Protein AF-A0A8K0VTC0-F1 (afdb_monomer_lite)

Structure (mmCIF, N/CA/C/O backbone):
data_AF-A0A8K0VTC0-F1
#
_entry.id   AF-A0A8K0VTC0-F1
#
loop_
_atom_site.group_PDB
_atom_site.id
_atom_site.type_symbol
_atom_site.label_atom_id
_atom_site.label_alt_id
_atom_site.label_comp_id
_atom_site.label_asym_id
_atom_site.label_entity_id
_atom_site.label_seq_id
_atom_site.pdbx_PDB_ins_code
_atom_site.Cartn_x
_atom_site.Cartn_y
_atom_site.Cartn_z
_atom_site.occupancy
_atom_site.B_iso_or_equiv
_atom_site.auth_seq_id
_atom_site.auth_comp_id
_atom_site.auth_asym_id
_atom_site.auth_atom_id
_atom_site.pdbx_PDB_model_num
ATOM 1 N N . MET A 1 1 ? 35.811 27.778 62.498 1.00 41.62 1 MET A N 1
ATOM 2 C CA . MET A 1 1 ? 34.784 26.744 62.251 1.00 41.62 1 MET A CA 1
ATOM 3 C C . MET A 1 1 ? 33.863 27.273 61.164 1.00 41.62 1 MET A C 1
ATOM 5 O O . MET A 1 1 ? 33.142 28.226 61.417 1.00 41.62 1 MET A O 1
ATOM 9 N N . ARG A 1 2 ? 33.998 26.781 59.927 1.00 39.09 2 ARG A N 1
ATOM 10 C CA . ARG A 1 2 ? 33.153 27.179 58.790 1.00 39.09 2 ARG A CA 1
ATOM 11 C C . ARG A 1 2 ? 32.152 26.057 58.549 1.00 39.09 2 ARG A C 1
ATOM 13 O O . ARG A 1 2 ? 32.550 24.947 58.216 1.00 39.09 2 ARG A O 1
ATOM 20 N N . THR A 1 3 ? 30.886 26.344 58.799 1.00 37.28 3 THR A N 1
ATOM 21 C CA . THR A 1 3 ? 29.763 25.418 58.663 1.00 37.28 3 THR A CA 1
ATOM 22 C C . THR A 1 3 ? 29.472 25.208 57.176 1.00 37.28 3 THR A C 1
ATOM 24 O O . THR A 1 3 ? 29.136 26.154 56.468 1.00 37.28 3 THR A O 1
ATOM 27 N N . LEU A 1 4 ? 29.652 23.979 56.692 1.00 38.34 4 LEU A N 1
ATOM 28 C CA . LEU A 1 4 ? 29.259 23.551 55.349 1.00 38.34 4 LEU A CA 1
ATOM 29 C C . LEU A 1 4 ? 27.749 23.281 55.339 1.00 38.34 4 LEU A C 1
ATOM 31 O O . LEU A 1 4 ? 27.264 22.452 56.105 1.00 38.34 4 LEU A O 1
ATOM 35 N N . VAL A 1 5 ? 27.018 23.982 54.473 1.00 38.69 5 VAL A N 1
ATOM 36 C CA . VAL A 1 5 ? 25.604 23.719 54.172 1.00 38.69 5 VAL A CA 1
ATOM 37 C C . VAL A 1 5 ? 25.551 22.774 52.964 1.00 38.69 5 VAL A C 1
ATOM 39 O O . VAL A 1 5 ? 26.123 23.120 51.928 1.00 38.69 5 VAL A O 1
ATOM 42 N N . PRO A 1 6 ? 24.906 21.597 53.041 1.00 41.19 6 PRO A N 1
ATOM 43 C CA . PRO A 1 6 ? 24.758 20.728 51.882 1.00 41.19 6 PRO A CA 1
ATOM 44 C C . PRO A 1 6 ? 23.628 21.245 50.981 1.00 41.19 6 PRO A C 1
ATOM 46 O O . PRO A 1 6 ? 22.485 21.402 51.408 1.00 41.19 6 PRO A O 1
ATOM 49 N N . ILE A 1 7 ? 23.961 21.515 49.718 1.00 41.28 7 ILE A N 1
ATOM 50 C CA . ILE A 1 7 ? 23.005 21.847 48.658 1.00 41.28 7 ILE A CA 1
ATOM 51 C C . ILE A 1 7 ? 22.289 20.553 48.253 1.00 41.28 7 ILE A C 1
ATOM 53 O O . ILE A 1 7 ? 22.897 19.640 47.696 1.00 41.28 7 ILE A O 1
ATOM 57 N N . LEU A 1 8 ? 20.995 20.474 48.559 1.00 38.16 8 LEU A N 1
ATOM 58 C CA . LEU A 1 8 ? 20.116 19.372 48.180 1.00 38.16 8 LEU A CA 1
ATOM 59 C C . LEU A 1 8 ? 19.734 19.523 46.693 1.00 38.16 8 LEU A C 1
ATOM 61 O O . LEU A 1 8 ? 18.949 20.396 46.327 1.00 38.16 8 LEU A O 1
ATOM 65 N N . LEU A 1 9 ? 20.311 18.690 45.826 1.00 39.78 9 LEU A N 1
ATOM 66 C CA . LEU A 1 9 ? 19.946 18.580 44.409 1.00 39.78 9 LEU A CA 1
ATOM 67 C C . LEU A 1 9 ? 18.587 17.869 44.283 1.00 39.78 9 LEU A C 1
ATOM 69 O O . LEU A 1 9 ? 18.501 16.648 44.395 1.00 39.78 9 LEU A O 1
ATOM 73 N N . ILE A 1 10 ? 17.520 18.634 44.047 1.00 40.69 10 ILE A N 1
ATOM 74 C CA . ILE A 1 10 ? 16.195 18.101 43.707 1.00 40.69 10 ILE A CA 1
ATOM 75 C C . ILE A 1 10 ? 16.214 17.690 42.230 1.00 40.69 10 ILE A C 1
ATOM 77 O O . ILE A 1 10 ? 16.114 18.522 41.328 1.00 40.69 10 ILE A O 1
ATOM 81 N N . ILE A 1 11 ? 16.363 16.390 41.976 1.00 41.88 11 ILE A N 1
ATOM 82 C CA . ILE A 1 11 ? 16.183 15.795 40.649 1.00 41.88 11 ILE A CA 1
ATOM 83 C C . ILE A 1 11 ? 14.677 15.749 40.367 1.00 41.88 11 ILE A C 1
ATOM 85 O O . ILE A 1 11 ? 13.958 14.909 40.907 1.00 41.88 11 ILE A O 1
ATOM 89 N N . HIS A 1 12 ? 14.192 16.650 39.513 1.00 33.44 12 HIS A N 1
ATOM 90 C CA . HIS A 1 12 ? 12.855 16.550 38.931 1.00 33.44 12 HIS A CA 1
ATOM 91 C C . HIS A 1 12 ? 12.806 15.335 37.994 1.00 33.44 12 HIS A C 1
ATOM 93 O O . HIS A 1 12 ? 13.193 15.408 36.829 1.00 33.44 12 HIS A O 1
ATOM 99 N N . TYR A 1 13 ? 12.322 14.205 38.506 1.00 35.00 13 TYR A N 1
ATOM 100 C CA . TYR A 1 13 ? 11.875 13.091 37.677 1.00 35.00 13 TYR A CA 1
ATOM 101 C C . TYR A 1 13 ? 10.638 13.544 36.893 1.00 35.00 13 TYR A C 1
ATOM 103 O O . TYR A 1 13 ? 9.530 13.612 37.425 1.00 35.00 13 TYR A O 1
ATOM 111 N N . VAL A 1 14 ? 10.823 13.873 35.615 1.00 40.16 14 VAL A N 1
ATOM 112 C CA . VAL A 1 14 ? 9.708 13.998 34.674 1.00 40.16 14 VAL A CA 1
ATOM 113 C C . VAL A 1 14 ? 9.207 12.582 34.404 1.00 40.16 14 VAL A C 1
ATOM 115 O O . VAL A 1 14 ? 9.784 11.844 33.606 1.00 40.16 14 VAL A O 1
ATOM 118 N N . LEU A 1 15 ? 8.140 12.188 35.101 1.00 35.78 15 LEU A N 1
ATOM 119 C CA . LEU A 1 15 ? 7.302 11.051 34.731 1.00 35.78 15 LEU A CA 1
ATOM 120 C C . LEU A 1 15 ? 6.766 11.307 33.316 1.00 35.78 15 LEU A C 1
ATOM 122 O O . LEU A 1 15 ? 5.769 12.000 33.126 1.00 35.78 15 LEU A O 1
ATOM 126 N N . SER A 1 16 ? 7.461 10.778 32.306 1.00 39.69 16 SER A N 1
ATOM 127 C CA . SER A 1 16 ? 6.903 10.646 30.963 1.00 39.69 16 SER A CA 1
ATOM 128 C C . SER A 1 16 ? 5.718 9.697 31.058 1.00 39.69 16 SER A C 1
ATOM 130 O O . SER A 1 16 ? 5.895 8.494 31.238 1.00 39.69 16 SER A O 1
ATOM 132 N N . ALA A 1 17 ? 4.515 10.261 30.972 1.00 36.16 17 ALA A N 1
ATOM 133 C CA . ALA A 1 17 ? 3.285 9.510 30.827 1.00 36.16 17 ALA A CA 1
ATOM 134 C C . ALA A 1 17 ? 3.420 8.579 29.615 1.00 36.16 17 ALA A C 1
ATOM 136 O O . ALA A 1 17 ? 3.496 9.021 28.467 1.00 36.16 17 ALA A O 1
ATOM 137 N N . THR A 1 18 ? 3.485 7.280 29.882 1.00 41.81 18 THR A N 1
ATOM 138 C CA . THR A 1 18 ? 3.303 6.235 28.885 1.00 41.81 18 THR A CA 1
ATOM 139 C C . THR A 1 18 ? 1.908 6.404 28.301 1.00 41.81 18 THR A C 1
ATOM 141 O O . THR A 1 18 ? 0.903 6.234 28.986 1.00 41.81 18 THR A O 1
ATOM 144 N N . VAL A 1 19 ? 1.841 6.816 27.037 1.00 41.47 19 VAL A N 1
ATOM 145 C CA . VAL A 1 19 ? 0.579 6.958 26.311 1.00 41.47 19 VAL A CA 1
ATOM 146 C C . VAL A 1 19 ? 0.093 5.548 25.961 1.00 41.47 19 VAL A C 1
ATOM 148 O O . VAL A 1 19 ? 0.778 4.862 25.199 1.00 41.47 19 VAL A O 1
ATOM 151 N N . PRO A 1 20 ? -1.051 5.079 26.488 1.00 35.44 20 PRO A N 1
ATOM 152 C CA . PRO A 1 20 ? -1.589 3.786 26.099 1.00 35.44 20 PRO A CA 1
ATOM 153 C C . PRO A 1 20 ? -2.121 3.871 24.661 1.00 35.44 20 PRO A C 1
ATOM 155 O O . PRO A 1 20 ? -2.973 4.707 24.333 1.00 35.44 20 PRO A O 1
ATOM 158 N N . PHE A 1 21 ? -1.577 3.008 23.801 1.00 43.19 21 PHE A N 1
ATOM 159 C CA . PHE A 1 21 ? -2.091 2.708 22.465 1.00 43.19 21 PHE A CA 1
ATOM 160 C C . PHE A 1 21 ? -3.565 2.241 22.540 1.00 43.19 21 PHE A C 1
ATOM 162 O O . PHE A 1 21 ? -4.003 1.751 23.584 1.00 43.19 21 PHE A O 1
ATOM 169 N N . PRO A 1 22 ? -4.375 2.466 21.487 1.00 51.78 22 PRO A N 1
ATOM 170 C CA . PRO A 1 22 ? -5.815 2.222 21.524 1.00 51.78 22 PRO A CA 1
ATOM 171 C C . PRO A 1 22 ? -6.120 0.715 21.512 1.00 51.78 22 PRO A C 1
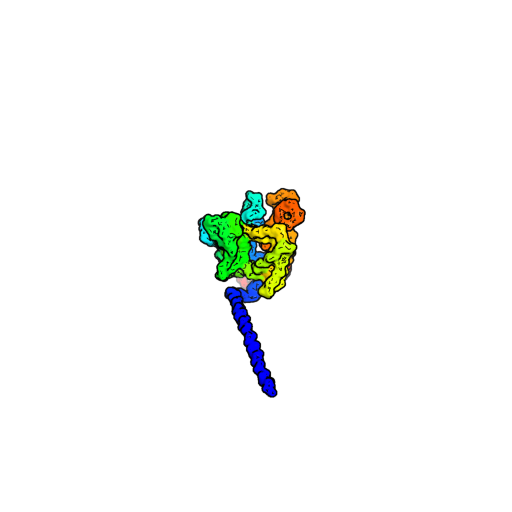ATOM 173 O O . PRO A 1 22 ? -5.374 -0.035 20.899 1.00 51.78 22 PRO A O 1
ATOM 176 N N . ALA A 1 23 ? -7.205 0.324 22.199 1.00 44.06 23 ALA A N 1
ATOM 177 C CA . ALA A 1 23 ? -7.813 -1.014 22.282 1.00 44.06 23 ALA A CA 1
ATOM 178 C C . ALA A 1 23 ? -7.104 -2.108 21.461 1.00 44.06 23 ALA A C 1
ATOM 180 O O . ALA A 1 23 ? -7.396 -2.312 20.286 1.00 44.06 23 ALA A O 1
ATOM 181 N N . THR A 1 24 ? -6.162 -2.794 22.102 1.00 51.25 24 THR A N 1
ATOM 182 C CA . THR A 1 24 ? -5.418 -3.909 21.527 1.00 51.25 24 THR A CA 1
ATOM 183 C C . THR A 1 24 ? -6.369 -5.069 21.239 1.00 51.25 24 THR A C 1
ATOM 185 O O . THR A 1 24 ? -6.947 -5.654 22.158 1.00 51.25 24 THR A O 1
ATOM 188 N N . LEU A 1 25 ? -6.501 -5.437 19.964 1.00 55.59 25 LEU A N 1
ATOM 189 C CA . LEU A 1 25 ? -6.784 -6.826 19.611 1.00 55.59 25 LEU A CA 1
ATOM 190 C C . LEU A 1 25 ? -5.669 -7.687 20.237 1.00 55.59 25 LEU A C 1
ATOM 192 O O . LEU A 1 25 ? -4.534 -7.241 20.416 1.00 55.59 25 LEU A O 1
ATOM 196 N N . ASN A 1 26 ? -6.010 -8.881 20.722 1.00 58.38 26 ASN A N 1
ATOM 197 C CA . ASN A 1 26 ? -5.040 -9.683 21.466 1.00 58.38 26 ASN A CA 1
ATOM 198 C C . ASN A 1 26 ? -3.926 -10.196 20.529 1.00 58.38 26 ASN A C 1
ATOM 200 O O . ASN A 1 26 ? -4.171 -10.455 19.356 1.00 58.38 26 ASN A O 1
ATOM 204 N N . GLN A 1 27 ? -2.713 -10.414 21.052 1.00 58.03 27 GLN A N 1
ATOM 205 C CA . GLN A 1 27 ? -1.570 -10.970 20.297 1.00 58.03 27 GLN A CA 1
ATOM 206 C C . GLN A 1 27 ? -1.931 -12.256 19.522 1.00 58.03 27 GLN A C 1
ATOM 208 O O . GLN A 1 27 ? -1.392 -12.537 18.456 1.00 58.03 27 GLN A O 1
ATOM 213 N N . ARG A 1 28 ? -2.902 -13.015 20.044 1.00 58.31 28 ARG A N 1
ATOM 214 C CA . ARG A 1 28 ? -3.437 -14.238 19.439 1.00 58.31 28 ARG A CA 1
ATOM 215 C C . ARG A 1 28 ? -4.157 -13.977 18.104 1.00 58.31 28 ARG A C 1
ATOM 217 O O . ARG A 1 28 ? -4.138 -14.851 17.251 1.00 58.31 28 ARG A O 1
ATOM 224 N N . SER A 1 29 ? -4.765 -12.803 17.912 1.00 64.50 29 SER A N 1
ATOM 225 C CA . SER A 1 29 ? -5.371 -12.352 16.647 1.00 64.50 29 SER A CA 1
ATOM 226 C C . SER A 1 29 ? -4.302 -12.144 15.572 1.00 64.50 29 SER A C 1
ATOM 228 O O . SER A 1 29 ? -4.409 -12.701 14.480 1.00 64.50 29 SER A O 1
AT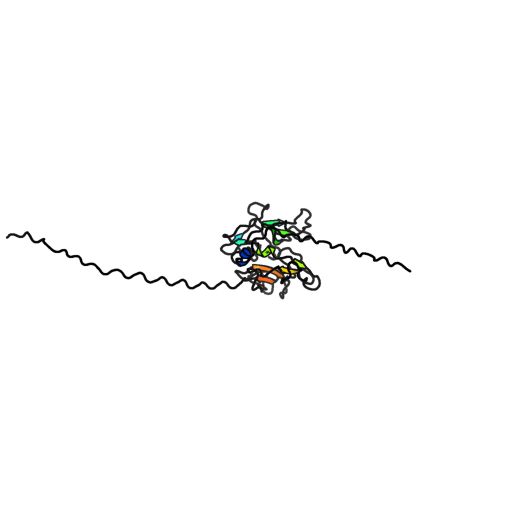OM 230 N N . LEU A 1 30 ? -3.217 -11.442 15.919 1.00 65.12 30 LEU A N 1
ATOM 231 C CA . LEU A 1 30 ? -2.072 -11.196 15.033 1.00 65.12 30 LEU A CA 1
ATOM 232 C C . LEU A 1 30 ? -1.384 -12.494 14.589 1.00 65.12 30 LEU A C 1
ATOM 234 O O . LEU A 1 30 ? -0.948 -12.616 13.445 1.00 65.12 30 LEU A O 1
ATOM 238 N N . ASP A 1 31 ? -1.341 -13.493 15.471 1.00 66.75 31 ASP A N 1
ATOM 239 C CA . ASP A 1 31 ? -0.819 -14.825 15.169 1.00 66.75 31 ASP A CA 1
ATOM 240 C C . ASP A 1 31 ? -1.646 -15.595 14.128 1.00 66.75 31 ASP A C 1
ATOM 242 O O . ASP A 1 31 ? -1.141 -16.512 13.486 1.00 66.75 31 ASP A O 1
ATOM 246 N N . HIS A 1 32 ? -2.908 -15.242 13.910 1.00 77.81 32 HIS A N 1
ATOM 247 C CA . HIS A 1 32 ? -3.728 -15.867 12.872 1.00 77.81 32 HIS A CA 1
ATOM 248 C C . HIS A 1 32 ? -3.750 -15.077 11.560 1.00 77.81 32 HIS A C 1
ATOM 250 O O . HIS A 1 32 ? -4.375 -15.521 10.592 1.00 77.81 32 HIS A O 1
ATOM 256 N N . LEU A 1 33 ? -3.048 -13.942 11.484 1.00 85.81 33 LEU A N 1
ATOM 257 C CA . LEU A 1 33 ? -2.937 -13.191 10.243 1.00 85.81 33 LEU A CA 1
ATOM 258 C C . LEU A 1 33 ? -2.079 -13.936 9.221 1.00 85.81 33 LEU A C 1
ATOM 260 O O . LEU A 1 33 ? -0.984 -14.429 9.488 1.00 85.81 33 LEU A O 1
ATOM 264 N N . THR A 1 34 ? -2.611 -13.982 8.014 1.00 90.31 34 THR A N 1
ATOM 265 C CA . THR A 1 34 ? -2.044 -14.583 6.816 1.00 90.31 34 THR A CA 1
ATOM 266 C C . THR A 1 34 ? -2.250 -13.611 5.671 1.00 90.31 34 THR A C 1
ATOM 268 O O . THR A 1 34 ? -2.984 -12.625 5.779 1.00 90.31 34 THR A O 1
ATOM 271 N N . VAL A 1 35 ? -1.607 -13.870 4.543 1.00 91.31 35 VAL A N 1
ATOM 272 C CA . VAL A 1 35 ? -1.810 -13.021 3.377 1.00 91.31 35 VAL A CA 1
ATOM 273 C C . VAL A 1 35 ? -3.264 -13.127 2.893 1.00 91.31 35 VAL A C 1
ATOM 275 O O . VAL A 1 35 ? -3.876 -12.120 2.544 1.00 91.31 35 VAL A O 1
ATOM 278 N N . GLU A 1 36 ? -3.873 -14.308 2.965 1.00 91.19 36 GLU A N 1
ATOM 279 C CA . GLU A 1 36 ? -5.251 -14.596 2.557 1.00 91.19 36 GLU A CA 1
ATOM 280 C C . GLU A 1 36 ? -6.327 -13.867 3.371 1.00 91.19 36 GLU A C 1
ATOM 282 O O . GLU A 1 36 ? -7.410 -13.631 2.845 1.00 91.19 36 GLU A O 1
ATOM 287 N N . ASN A 1 37 ? -6.049 -13.487 4.621 1.00 92.38 37 ASN A N 1
ATOM 288 C CA . ASN A 1 37 ? -7.001 -12.760 5.469 1.00 92.38 37 ASN A CA 1
ATOM 289 C C . ASN A 1 37 ? -6.592 -11.301 5.752 1.00 92.38 37 ASN A C 1
ATOM 291 O O . ASN A 1 37 ? -7.238 -10.630 6.556 1.00 92.38 37 ASN A O 1
ATOM 295 N N . THR A 1 38 ? -5.566 -10.793 5.062 1.00 94.00 38 THR A N 1
ATOM 296 C CA . THR A 1 38 ? -5.108 -9.401 5.171 1.00 94.00 38 THR A CA 1
ATOM 297 C C . THR A 1 38 ? -5.529 -8.608 3.933 1.00 94.00 38 THR A C 1
ATOM 299 O O . THR A 1 38 ? -5.298 -9.036 2.799 1.00 94.00 38 THR A O 1
ATOM 302 N N . CYS A 1 39 ? -6.151 -7.444 4.136 1.00 96.12 39 CYS A N 1
ATOM 303 C CA . CYS A 1 39 ? -6.488 -6.517 3.056 1.00 96.12 39 CYS A CA 1
ATOM 304 C C . CYS A 1 39 ? -5.231 -6.081 2.298 1.00 96.12 39 CYS A C 1
ATOM 306 O O . CYS A 1 39 ? -4.140 -6.050 2.857 1.00 96.12 39 CYS A O 1
ATOM 308 N N . ARG A 1 40 ? -5.372 -5.719 1.023 1.00 95.88 40 ARG A N 1
ATOM 309 C CA . ARG A 1 40 ? -4.238 -5.347 0.174 1.00 95.88 40 ARG A CA 1
ATOM 310 C C . ARG A 1 40 ? -4.649 -4.434 -0.969 1.00 95.88 40 ARG A C 1
ATOM 312 O O . ARG A 1 40 ? -5.795 -4.449 -1.408 1.00 95.88 40 ARG A O 1
ATOM 319 N N . TRP A 1 41 ? -3.684 -3.692 -1.493 1.00 96.50 41 TRP A N 1
ATOM 320 C CA . TRP A 1 41 ? -3.835 -2.984 -2.761 1.00 96.50 41 TRP A CA 1
ATOM 321 C C . TRP A 1 41 ? -3.586 -3.924 -3.940 1.00 96.50 41 TRP A C 1
ATOM 323 O O . TRP A 1 41 ? -2.669 -4.745 -3.886 1.00 96.50 41 TRP A O 1
ATOM 333 N N . THR A 1 42 ? -4.373 -3.788 -5.005 1.00 96.31 42 THR A N 1
ATOM 334 C CA . THR A 1 42 ? -4.137 -4.487 -6.279 1.00 96.31 42 THR A CA 1
ATOM 335 C C . THR A 1 42 ? -2.915 -3.929 -7.007 1.00 96.31 42 THR A C 1
ATOM 337 O O . THR A 1 42 ? -2.410 -2.846 -6.679 1.00 96.31 42 THR A O 1
ATOM 340 N N . ASN A 1 43 ? -2.444 -4.641 -8.034 1.00 95.31 43 ASN A N 1
ATOM 341 C CA . ASN A 1 43 ? -1.622 -4.010 -9.064 1.00 95.31 43 ASN A CA 1
ATOM 342 C C . ASN A 1 43 ? -2.482 -3.040 -9.894 1.00 95.31 43 ASN A C 1
ATOM 344 O O . ASN A 1 43 ? -3.702 -2.960 -9.745 1.00 95.31 43 ASN A O 1
ATOM 348 N N . CYS A 1 44 ? -1.827 -2.237 -10.727 1.00 93.69 44 CYS A N 1
ATOM 349 C CA . CYS A 1 44 ? -2.528 -1.287 -11.583 1.00 93.69 44 CYS A CA 1
ATOM 350 C C . CYS A 1 44 ? -3.387 -2.011 -12.624 1.00 93.69 44 CYS A C 1
ATOM 352 O O . CYS A 1 44 ? -2.894 -2.904 -13.301 1.00 93.69 44 CYS A O 1
ATOM 354 N N . ASP A 1 45 ? -4.646 -1.587 -12.742 1.00 92.19 45 ASP A N 1
ATOM 355 C CA . ASP A 1 45 ? -5.641 -2.114 -13.687 1.00 92.19 45 ASP A CA 1
ATOM 356 C C . ASP A 1 45 ? -5.993 -3.602 -13.493 1.00 92.19 45 ASP A C 1
ATOM 358 O O . ASP A 1 45 ? -6.576 -4.242 -14.364 1.00 92.19 45 ASP A O 1
ATOM 362 N N . GLU A 1 46 ? -5.679 -4.156 -12.319 1.00 93.56 46 GLU A N 1
ATOM 363 C CA . GLU A 1 46 ? -6.095 -5.502 -11.928 1.00 93.56 46 GLU A CA 1
ATOM 364 C C . GLU A 1 46 ? -7.321 -5.460 -11.001 1.00 93.56 46 GLU A C 1
ATOM 366 O O . GLU A 1 46 ? -7.416 -4.584 -10.128 1.00 93.56 46 GLU A O 1
ATOM 371 N N . PRO A 1 47 ? -8.258 -6.419 -11.140 1.00 94.75 47 PRO A N 1
ATOM 372 C CA . PRO A 1 47 ? -9.359 -6.572 -10.199 1.00 94.75 47 PRO A CA 1
ATOM 373 C C . PRO A 1 47 ? -8.855 -7.070 -8.838 1.00 94.75 47 PRO A C 1
ATOM 375 O O . PRO A 1 47 ? -7.715 -7.514 -8.686 1.00 94.75 47 PRO A O 1
ATOM 378 N N . CYS A 1 48 ? -9.732 -7.049 -7.831 1.00 96.62 48 CYS A N 1
ATOM 379 C CA . CYS A 1 48 ? -9.429 -7.736 -6.579 1.00 96.62 48 CYS A CA 1
ATOM 380 C C . CYS A 1 48 ? -9.198 -9.240 -6.825 1.00 96.62 48 CYS A C 1
ATOM 382 O O . 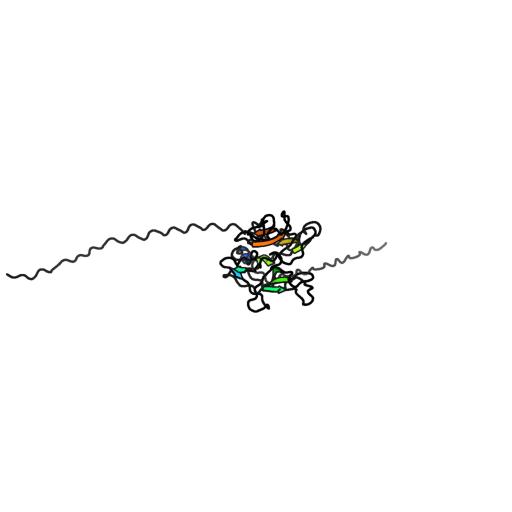CYS A 1 48 ? -9.889 -9.832 -7.660 1.00 96.62 48 CYS A O 1
ATOM 384 N N . PRO A 1 49 ? -8.271 -9.875 -6.085 1.00 95.31 49 PRO A N 1
ATOM 385 C CA . PRO A 1 49 ? -8.101 -11.322 -6.125 1.00 95.31 49 PRO A CA 1
ATOM 386 C C . PRO A 1 49 ? -9.398 -12.065 -5.784 1.00 95.31 49 PRO A C 1
ATOM 388 O O . PRO A 1 49 ? -10.259 -11.545 -5.077 1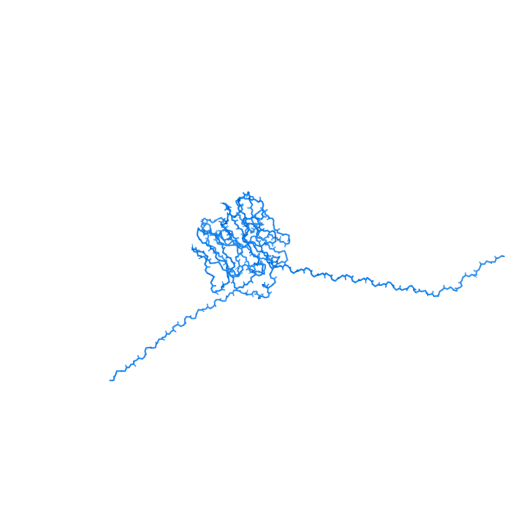.00 95.31 49 PRO A O 1
ATOM 391 N N . THR A 1 50 ? -9.523 -13.314 -6.229 1.00 95.00 50 THR A N 1
ATOM 392 C CA . THR A 1 50 ? -10.660 -14.169 -5.860 1.00 95.00 50 THR A CA 1
ATOM 393 C C . THR A 1 50 ? -10.818 -14.259 -4.339 1.00 95.00 50 THR A C 1
ATOM 395 O O . THR A 1 50 ? -9.847 -14.510 -3.627 1.00 95.00 50 THR A O 1
ATOM 398 N N . GLY A 1 51 ? -12.048 -14.070 -3.848 1.00 95.25 51 GLY A N 1
ATOM 399 C CA . GLY A 1 51 ? -12.360 -14.033 -2.414 1.00 95.25 51 GLY A CA 1
ATOM 400 C C . GLY A 1 51 ? -12.073 -12.688 -1.742 1.00 95.25 51 GLY A C 1
ATOM 401 O O . GLY A 1 51 ? -12.135 -12.597 -0.516 1.00 95.25 51 GLY A O 1
ATOM 402 N N . PHE A 1 52 ? -11.738 -11.658 -2.523 1.00 97.62 52 PHE A N 1
ATOM 403 C CA . PHE A 1 52 ? -11.594 -10.284 -2.071 1.00 97.62 52 PHE A CA 1
ATOM 404 C C . PHE A 1 52 ? -12.528 -9.372 -2.864 1.00 97.62 52 PHE A C 1
ATOM 406 O O . PHE A 1 52 ? -12.680 -9.514 -4.076 1.00 97.62 52 PHE A O 1
ATOM 413 N N . SER A 1 53 ? -13.042 -8.341 -2.200 1.00 96.75 53 SER A N 1
ATOM 414 C CA . SER A 1 53 ? -13.797 -7.267 -2.854 1.00 96.75 53 SER A CA 1
ATOM 415 C C . SER A 1 53 ? -13.230 -5.893 -2.532 1.00 96.75 53 SER A C 1
ATOM 417 O O . SER A 1 53 ? -12.608 -5.686 -1.482 1.00 96.75 53 SER A O 1
ATOM 419 N N . MET A 1 54 ? -13.479 -4.950 -3.443 1.00 96.94 54 MET A N 1
ATOM 420 C CA . MET A 1 54 ? -13.066 -3.556 -3.311 1.00 96.94 54 MET A CA 1
ATOM 421 C C . MET A 1 54 ? -13.741 -2.920 -2.099 1.00 96.94 54 MET A C 1
ATOM 423 O O . MET A 1 54 ? -14.933 -3.110 -1.852 1.00 96.94 54 MET A O 1
ATOM 427 N N . VAL A 1 55 ? -12.979 -2.131 -1.353 1.00 96.62 55 VAL A N 1
ATOM 428 C CA . VAL A 1 55 ? -13.499 -1.355 -0.233 1.00 96.62 55 VAL A CA 1
ATOM 429 C C . VAL A 1 55 ? -14.083 -0.051 -0.762 1.00 96.62 55 VAL A C 1
ATOM 431 O O . VAL A 1 55 ? -13.400 0.718 -1.439 1.00 96.62 55 VAL A O 1
ATOM 434 N N . SER A 1 56 ? -15.347 0.225 -0.442 1.00 94.69 56 SER A N 1
ATOM 435 C CA . SER A 1 56 ? -15.974 1.507 -0.767 1.00 94.69 56 SER A CA 1
ATOM 436 C C . SER A 1 56 ? -15.378 2.646 0.059 1.00 94.69 56 SER A C 1
ATOM 438 O O . SER A 1 56 ? -15.102 2.499 1.251 1.00 94.69 56 SER A O 1
ATOM 440 N N . ARG A 1 57 ? -15.220 3.814 -0.563 1.00 94.81 57 ARG A N 1
ATOM 441 C CA . ARG A 1 57 ? -14.769 5.030 0.107 1.00 94.81 57 ARG A CA 1
ATOM 442 C C . ARG A 1 57 ? -15.917 5.639 0.910 1.00 94.81 57 ARG A C 1
ATOM 444 O O . ARG A 1 57 ? -16.913 6.109 0.362 1.00 94.81 57 ARG A O 1
ATOM 451 N N . GLN A 1 58 ? -15.751 5.711 2.223 1.00 93.94 58 GLN A N 1
ATOM 452 C CA . GLN A 1 58 ? -16.704 6.380 3.099 1.00 93.94 58 GLN A CA 1
ATOM 453 C C . GLN A 1 58 ? -16.709 7.896 2.847 1.00 93.94 58 GLN A C 1
ATOM 455 O O . GLN A 1 58 ? -15.661 8.535 2.830 1.00 93.94 58 GLN A O 1
ATOM 460 N N . GLY A 1 59 ? -17.895 8.491 2.697 1.00 86.88 59 GLY A N 1
ATOM 461 C CA . GLY A 1 59 ? -18.041 9.931 2.442 1.00 86.88 59 GLY A CA 1
ATOM 462 C C . GLY A 1 59 ? -17.618 10.368 1.035 1.00 86.88 59 GLY A C 1
ATOM 463 O O . GLY A 1 59 ? -17.505 11.568 0.789 1.00 86.88 59 GLY A O 1
ATOM 464 N N . GLY A 1 60 ? -17.364 9.409 0.141 1.00 87.94 60 GLY A N 1
ATOM 465 C CA . GLY A 1 60 ? -17.212 9.636 -1.290 1.00 87.94 60 GLY A CA 1
ATOM 466 C C . GLY A 1 60 ? -18.552 9.686 -2.026 1.00 87.94 60 GLY A C 1
ATOM 467 O O . GLY A 1 60 ? -19.627 9.614 -1.423 1.00 87.94 60 GLY A O 1
ATOM 468 N N . ALA A 1 61 ? -18.481 9.790 -3.351 1.00 90.38 61 ALA A N 1
ATOM 469 C CA . ALA A 1 61 ? -19.642 9.628 -4.216 1.00 90.38 61 ALA A CA 1
ATOM 470 C C . ALA A 1 61 ? -20.233 8.210 -4.096 1.00 90.38 61 ALA A C 1
ATOM 472 O O . ALA A 1 61 ? -19.586 7.264 -3.639 1.00 90.38 61 ALA A O 1
ATOM 473 N N . LYS A 1 62 ? -21.490 8.041 -4.523 1.00 91.31 62 LYS A N 1
ATOM 474 C CA . LYS A 1 62 ? -22.152 6.730 -4.511 1.00 91.31 62 LYS A CA 1
ATOM 475 C C . LYS A 1 62 ? -21.331 5.727 -5.334 1.00 91.31 62 LYS A C 1
ATOM 477 O O . LYS A 1 62 ? -21.014 6.008 -6.485 1.00 91.31 62 LYS A O 1
ATOM 482 N N . HIS A 1 63 ? -21.031 4.565 -4.751 1.00 90.19 63 HIS A N 1
ATOM 483 C CA . HIS A 1 63 ? -20.187 3.515 -5.345 1.00 90.19 63 HIS A CA 1
ATOM 484 C C . HIS A 1 63 ? -18.726 3.919 -5.610 1.00 90.19 63 HIS A C 1
ATOM 486 O O . HIS A 1 63 ? -18.014 3.201 -6.308 1.00 90.19 63 HIS A O 1
ATOM 492 N N . GLU A 1 64 ? -18.251 5.033 -5.048 1.00 94.06 64 GLU A N 1
ATOM 493 C CA . GLU A 1 64 ? -16.830 5.360 -5.101 1.00 94.06 64 GLU A CA 1
ATOM 494 C C . GLU A 1 64 ? -16.038 4.336 -4.280 1.00 94.06 64 GLU A C 1
ATOM 496 O O . GLU A 1 64 ? -16.339 4.086 -3.110 1.00 94.06 64 GLU A O 1
ATOM 501 N N . MET A 1 65 ? -15.022 3.737 -4.896 1.00 95.56 65 MET A N 1
ATOM 502 C CA . MET A 1 65 ? -14.116 2.796 -4.235 1.00 95.56 65 MET A CA 1
ATOM 503 C C . MET A 1 65 ? -12.899 3.522 -3.664 1.00 95.56 65 MET A C 1
ATOM 505 O O . MET A 1 65 ? -12.605 4.656 -4.033 1.00 95.56 65 MET A O 1
ATOM 509 N N . LEU A 1 66 ? -12.176 2.888 -2.748 1.00 96.50 66 LEU A N 1
ATOM 510 C CA . LEU A 1 66 ? -10.884 3.385 -2.297 1.00 96.50 66 LEU A CA 1
ATOM 511 C C . LEU A 1 66 ? -9.823 3.007 -3.339 1.00 96.50 66 LEU A C 1
ATOM 513 O O . LEU A 1 66 ? -9.490 1.831 -3.494 1.00 96.50 66 LEU A O 1
ATOM 517 N N . TRP A 1 67 ? -9.327 4.004 -4.071 1.00 95.19 67 TRP A N 1
ATOM 518 C CA . TRP A 1 67 ? -8.442 3.810 -5.220 1.00 95.19 67 TRP A CA 1
ATOM 519 C C . TRP A 1 67 ? -7.224 4.742 -5.189 1.00 95.19 67 TRP A C 1
ATOM 521 O O . TRP A 1 67 ? -7.288 5.833 -4.622 1.00 95.19 67 TRP A O 1
ATOM 531 N N . ASP A 1 68 ? -6.138 4.322 -5.836 1.00 93.38 68 ASP A N 1
ATOM 532 C CA . ASP A 1 68 ? -4.915 5.103 -6.055 1.00 93.38 68 ASP A CA 1
ATOM 533 C C . ASP A 1 68 ? -4.434 4.946 -7.508 1.00 93.38 68 ASP A C 1
ATOM 535 O O . ASP A 1 68 ? -4.464 3.856 -8.066 1.00 93.38 68 ASP A O 1
ATOM 539 N N . HIS A 1 69 ? -3.980 6.035 -8.127 1.00 91.19 69 HIS A N 1
ATOM 540 C CA . HIS A 1 69 ? -3.436 6.048 -9.491 1.00 91.19 69 HIS A CA 1
ATOM 541 C C . HIS A 1 69 ? -2.003 6.564 -9.582 1.00 91.19 69 HIS A C 1
ATOM 543 O O . HIS A 1 69 ? -1.430 6.594 -10.672 1.00 91.19 69 HIS A O 1
ATOM 549 N N . ASN A 1 70 ? -1.414 7.002 -8.464 1.00 88.00 70 ASN A N 1
ATOM 550 C CA . ASN A 1 70 ? -0.178 7.779 -8.454 1.00 88.00 70 ASN A CA 1
ATOM 551 C C . ASN A 1 70 ? 0.994 7.071 -9.149 1.00 88.00 70 ASN A C 1
ATOM 553 O O . ASN A 1 70 ? 1.881 7.746 -9.672 1.00 88.00 70 ASN A O 1
ATOM 557 N N . HIS A 1 71 ? 0.974 5.737 -9.194 1.00 85.38 71 HIS A N 1
ATOM 558 C CA . HIS A 1 71 ? 2.051 4.912 -9.745 1.00 85.38 71 HIS A CA 1
ATOM 559 C C . HIS A 1 71 ? 1.651 4.072 -10.965 1.00 85.38 71 HIS A C 1
ATOM 561 O O . HIS A 1 71 ? 2.476 3.340 -11.513 1.00 85.38 71 HIS A O 1
ATOM 567 N N . CYS A 1 72 ? 0.428 4.241 -11.475 1.00 87.94 72 CYS A N 1
ATOM 568 C CA . CYS A 1 72 ? -0.034 3.519 -12.662 1.00 87.94 72 CYS A CA 1
ATOM 569 C C . CYS A 1 72 ? 0.380 4.184 -13.982 1.00 87.94 72 CYS A C 1
ATOM 571 O O . CYS A 1 72 ? 0.251 3.571 -15.036 1.00 87.94 72 CYS A O 1
ATOM 573 N N . GLY A 1 73 ? 0.944 5.402 -13.934 1.00 80.00 73 GLY A N 1
ATOM 574 C CA . GLY A 1 73 ? 1.401 6.163 -15.110 1.00 80.00 73 GLY A CA 1
ATOM 575 C C . GLY A 1 73 ? 0.354 6.206 -16.204 1.00 80.00 73 GLY A C 1
ATOM 576 O O . GLY A 1 73 ? 0.607 5.757 -17.319 1.00 80.00 73 GLY A O 1
ATOM 577 N N . ASP A 1 74 ? -0.819 6.684 -15.804 1.00 79.69 74 ASP A N 1
ATOM 578 C CA . ASP A 1 74 ? -2.003 6.892 -16.633 1.00 79.69 74 ASP A CA 1
ATOM 579 C C . ASP A 1 74 ? -2.647 5.609 -17.187 1.00 79.69 74 ASP A C 1
ATOM 581 O O . ASP A 1 74 ? -3.644 5.677 -17.901 1.00 79.69 74 ASP A O 1
ATOM 585 N N . LYS A 1 75 ? -2.140 4.428 -16.812 1.00 82.38 75 LYS A N 1
ATOM 586 C CA . LYS A 1 75 ? -2.689 3.123 -17.200 1.00 82.38 75 LYS A CA 1
ATOM 587 C C . LYS A 1 75 ? -3.503 2.487 -16.069 1.00 82.38 75 LYS A C 1
ATOM 589 O O . LYS A 1 75 ? -3.095 1.493 -15.480 1.00 82.38 75 LYS A O 1
ATOM 594 N N . GLY A 1 76 ? -4.646 3.083 -15.752 1.00 88.75 76 GLY A N 1
ATOM 595 C CA . GLY A 1 76 ? -5.605 2.509 -14.803 1.00 88.75 76 GLY A CA 1
ATOM 596 C C . GLY A 1 76 ? -5.353 2.872 -13.338 1.00 88.75 76 GLY A C 1
ATOM 597 O O . GLY A 1 76 ? -4.731 3.888 -13.020 1.00 88.75 76 GLY A O 1
ATOM 598 N N . MET A 1 77 ? -5.914 2.053 -12.447 1.00 92.75 77 MET A N 1
ATOM 599 C CA . MET A 1 77 ? -6.061 2.330 -11.015 1.00 92.75 77 MET A CA 1
ATOM 600 C C . MET A 1 77 ? -5.654 1.116 -10.180 1.00 92.75 77 MET A C 1
ATOM 602 O O . MET A 1 77 ? -5.783 -0.023 -10.620 1.00 92.75 77 MET A O 1
ATOM 606 N N . GLN A 1 78 ? -5.211 1.357 -8.954 1.00 95.06 78 GLN A N 1
ATOM 607 C CA . GLN A 1 78 ? -5.115 0.352 -7.901 1.00 95.06 78 GLN A CA 1
ATOM 608 C C . GLN A 1 78 ? -6.320 0.495 -6.981 1.00 95.06 78 GLN A C 1
ATOM 610 O O . GLN A 1 78 ? -6.744 1.614 -6.690 1.00 95.06 78 GLN A O 1
ATOM 615 N N . TYR A 1 79 ? -6.829 -0.618 -6.471 1.00 96.62 79 TYR A N 1
ATOM 616 C CA . TYR A 1 79 ? -7.947 -0.637 -5.536 1.00 96.62 79 TYR A CA 1
ATOM 617 C C . TYR A 1 79 ? -7.537 -1.303 -4.235 1.00 96.62 79 TYR A C 1
ATOM 619 O O . TYR A 1 79 ? -6.763 -2.262 -4.231 1.00 96.62 79 TYR A O 1
ATOM 627 N N . PHE A 1 80 ? -8.062 -0.799 -3.122 1.00 97.44 80 PHE A N 1
ATOM 628 C CA . PHE A 1 80 ? -7.902 -1.466 -1.841 1.00 97.44 80 PHE A CA 1
ATOM 629 C C . PHE A 1 80 ? -8.962 -2.555 -1.697 1.00 97.44 80 PHE A C 1
ATOM 631 O O . PHE A 1 80 ? -10.163 -2.284 -1.765 1.00 97.44 80 PHE A O 1
ATOM 638 N N . CYS A 1 81 ? -8.512 -3.786 -1.507 1.00 97.50 81 CYS A N 1
ATOM 639 C CA . CYS A 1 81 ? -9.337 -4.980 -1.468 1.00 97.50 81 CYS A CA 1
ATOM 640 C C . CYS A 1 81 ? -9.224 -5.654 -0.106 1.00 97.50 81 CYS A C 1
ATOM 642 O O . CYS A 1 81 ? -8.130 -5.788 0.438 1.00 97.50 81 CYS A O 1
ATOM 644 N N . CYS A 1 82 ? -10.345 -6.141 0.414 1.00 97.25 82 CYS A N 1
ATOM 645 C CA . CYS A 1 82 ? -10.381 -6.919 1.649 1.00 97.25 82 CYS A CA 1
ATOM 646 C C . CYS A 1 82 ? -11.047 -8.278 1.417 1.00 97.25 82 CYS A C 1
ATOM 648 O O . CYS A 1 82 ? -11.935 -8.351 0.555 1.00 97.25 82 CYS A O 1
ATOM 650 N N . PRO A 1 83 ? -10.653 -9.316 2.179 1.00 95.88 83 PRO A N 1
ATOM 651 C CA . PRO A 1 83 ? -11.275 -10.631 2.110 1.00 95.88 83 PRO A CA 1
ATOM 652 C C . PRO A 1 83 ? -12.784 -10.545 2.346 1.00 95.88 83 PRO A C 1
ATOM 654 O O . PRO A 1 83 ? -13.249 -9.756 3.171 1.00 95.88 83 PRO A O 1
ATOM 657 N N . ASP A 1 84 ? -13.552 -11.367 1.641 1.00 94.19 84 ASP A N 1
ATOM 658 C CA . ASP A 1 84 ? -15.014 -11.382 1.752 1.00 94.19 84 ASP A CA 1
ATOM 659 C C . ASP A 1 84 ? -15.507 -12.035 3.052 1.00 94.19 84 ASP A C 1
ATOM 661 O O . ASP A 1 84 ? -16.633 -11.794 3.480 1.00 94.19 84 ASP A O 1
ATOM 665 N N . ASN A 1 85 ? -14.655 -12.837 3.693 1.00 88.00 85 ASN A N 1
ATOM 666 C CA . ASN A 1 85 ? -14.924 -13.558 4.937 1.00 88.00 85 ASN A CA 1
ATOM 667 C C . ASN A 1 85 ? -14.402 -12.845 6.199 1.00 88.00 85 ASN A C 1
ATOM 669 O O . ASN A 1 85 ? -14.383 -13.453 7.268 1.00 88.00 85 ASN A O 1
ATOM 673 N N . ALA A 1 86 ? -13.947 -11.597 6.080 1.00 85.19 86 ALA A N 1
ATOM 674 C CA . ALA A 1 86 ? -13.429 -10.808 7.191 1.00 85.19 86 ALA A CA 1
ATOM 675 C C . ALA A 1 86 ? -14.305 -9.579 7.462 1.00 85.19 86 ALA A C 1
ATOM 677 O O . ALA A 1 86 ? -15.031 -9.103 6.584 1.00 85.19 86 ALA A O 1
ATOM 678 N N . ASP A 1 87 ? -14.192 -9.030 8.672 1.00 87.81 87 ASP A N 1
ATOM 679 C CA . ASP A 1 87 ? -14.825 -7.758 9.007 1.00 87.81 87 ASP A CA 1
ATOM 680 C C . ASP A 1 87 ? -14.349 -6.660 8.050 1.00 87.81 87 ASP A C 1
ATOM 682 O O . ASP A 1 87 ? -13.150 -6.445 7.843 1.00 87.81 87 ASP A O 1
ATOM 686 N N . ARG A 1 88 ? -15.310 -5.954 7.448 1.00 89.62 88 ARG A N 1
ATOM 687 C CA . ARG A 1 88 ? -15.032 -4.894 6.477 1.00 89.62 88 ARG A CA 1
ATOM 688 C C . ARG A 1 88 ? -14.616 -3.615 7.202 1.00 89.62 88 ARG A C 1
ATOM 690 O O . ARG A 1 88 ? -15.435 -3.053 7.9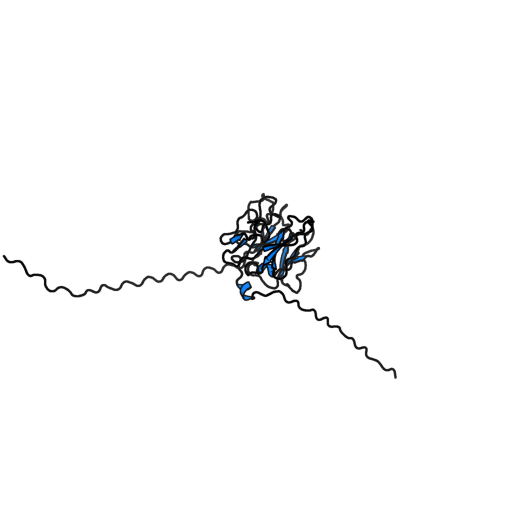35 1.00 89.62 88 ARG A O 1
ATOM 697 N N . PRO A 1 89 ? -13.404 -3.086 6.962 1.00 94.38 89 PRO A N 1
ATOM 698 C CA . PRO A 1 89 ? -13.054 -1.772 7.471 1.00 94.38 89 PRO A CA 1
ATOM 699 C C . PRO A 1 89 ? -13.858 -0.684 6.754 1.00 94.38 89 PRO A C 1
ATOM 701 O O . PRO A 1 89 ? -14.084 -0.741 5.544 1.00 94.38 89 PRO A O 1
ATOM 704 N N . LEU A 1 90 ? -14.218 0.365 7.490 1.00 94.88 90 LEU A N 1
ATOM 705 C CA . LEU A 1 90 ? -14.656 1.623 6.899 1.00 94.88 90 LEU A CA 1
ATOM 706 C C . LEU A 1 90 ? -13.418 2.460 6.600 1.00 94.88 90 LEU A C 1
ATOM 708 O O . LEU A 1 90 ? -12.680 2.810 7.521 1.00 94.88 90 LEU A O 1
ATOM 712 N N . CYS A 1 91 ? -13.199 2.784 5.327 1.00 96.69 91 CYS A N 1
ATOM 713 C CA . CYS A 1 91 ? -12.014 3.513 4.888 1.00 96.69 91 CYS A CA 1
ATOM 714 C C . CYS A 1 91 ? -12.371 4.831 4.196 1.00 96.69 91 CYS A C 1
ATOM 716 O O . CYS A 1 91 ? -13.325 4.903 3.422 1.00 96.69 91 CYS A O 1
ATOM 718 N N . ASN A 1 92 ? -11.572 5.873 4.422 1.00 96.00 92 ASN A N 1
ATOM 719 C CA . ASN A 1 92 ? -11.643 7.123 3.667 1.00 96.00 92 ASN A CA 1
ATOM 720 C C . ASN A 1 92 ? -10.259 7.762 3.532 1.00 96.00 92 ASN A C 1
ATOM 722 O O . ASN A 1 92 ? -9.369 7.562 4.360 1.00 96.00 92 ASN A O 1
ATOM 726 N N . TRP A 1 93 ? -10.114 8.610 2.521 1.00 95.50 93 TRP A N 1
ATOM 727 C CA . TRP A 1 93 ? -8.993 9.523 2.402 1.00 95.50 93 TRP A CA 1
ATOM 728 C C . TRP A 1 93 ? -9.094 10.648 3.437 1.00 95.50 93 TRP A C 1
ATOM 730 O O . TRP A 1 93 ? -10.093 11.368 3.515 1.00 95.50 93 TRP A O 1
ATOM 740 N N . ARG A 1 94 ? -8.043 10.812 4.240 1.00 94.81 94 ARG A N 1
ATOM 741 C CA . ARG A 1 94 ? -7.898 11.891 5.223 1.00 94.81 94 ARG A CA 1
ATOM 742 C C . ARG A 1 94 ? -6.778 12.838 4.838 1.00 94.81 94 ARG A C 1
ATOM 744 O O . ARG A 1 94 ? -5.796 12.448 4.219 1.00 94.81 94 ARG A O 1
ATOM 751 N N . GLY A 1 95 ? -6.918 14.091 5.256 1.00 93.56 95 GLY A N 1
ATOM 752 C CA . GLY A 1 95 ? -5.869 15.095 5.108 1.00 93.56 95 GLY A CA 1
ATOM 753 C C . GLY A 1 95 ? -6.031 16.043 3.926 1.00 93.56 95 GLY A C 1
ATOM 754 O O . GLY A 1 95 ? -5.268 17.002 3.839 1.00 93.56 95 GLY A O 1
ATOM 755 N N . HIS A 1 96 ? -7.019 15.838 3.050 1.00 92.56 96 HIS A N 1
ATOM 756 C CA . HIS A 1 96 ? -7.350 16.815 2.012 1.00 92.56 96 HIS A CA 1
ATOM 757 C C . HIS A 1 96 ? -7.977 18.080 2.598 1.00 92.56 96 HIS A C 1
ATOM 759 O O . HIS A 1 96 ? -8.779 18.030 3.530 1.00 92.56 96 HIS A O 1
ATOM 765 N N . ASN A 1 97 ? -7.654 19.219 1.994 1.00 88.38 97 ASN A N 1
ATOM 766 C CA . ASN A 1 97 ? -8.387 20.461 2.179 1.00 88.38 97 ASN A CA 1
ATOM 767 C C . ASN A 1 97 ? -8.580 21.150 0.828 1.00 88.38 97 ASN A C 1
ATOM 769 O O . ASN A 1 97 ? -7.818 20.928 -0.111 1.00 88.38 97 ASN A O 1
ATOM 773 N N . ASN A 1 98 ? -9.565 22.040 0.743 1.00 89.56 98 ASN A N 1
ATOM 774 C CA . ASN A 1 98 ? -9.934 22.688 -0.520 1.00 89.56 98 ASN A CA 1
ATOM 775 C C . ASN A 1 98 ? -8.839 23.613 -1.087 1.00 89.56 98 ASN A C 1
ATOM 777 O O . ASN A 1 98 ? -8.911 24.019 -2.241 1.00 89.56 98 ASN A O 1
ATOM 781 N N . SER A 1 99 ? -7.803 23.935 -0.303 1.00 91.12 99 SER A N 1
ATOM 782 C CA . SER A 1 99 ? -6.647 24.701 -0.788 1.00 91.12 99 SER A CA 1
ATOM 783 C C . SER A 1 99 ? -5.629 23.847 -1.563 1.00 91.12 99 SER A C 1
ATOM 785 O O . SER A 1 99 ? -4.731 24.392 -2.209 1.00 91.12 99 SER A O 1
ATOM 787 N N . GLY A 1 100 ? -5.749 22.515 -1.495 1.00 91.38 100 GLY A N 1
ATOM 788 C CA . GLY A 1 100 ? -4.783 21.555 -2.028 1.00 91.38 100 GLY A CA 1
ATOM 789 C C . GLY A 1 100 ? -3.538 21.372 -1.148 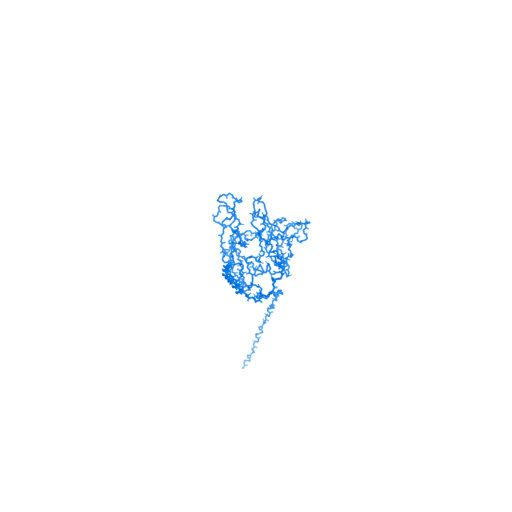1.00 91.38 100 GLY A C 1
ATOM 790 O O . GLY A 1 100 ? -2.583 20.724 -1.571 1.00 91.38 100 GLY A O 1
ATOM 791 N N . LYS A 1 101 ? -3.503 21.939 0.063 1.00 94.00 101 LYS A N 1
ATOM 792 C CA . LYS A 1 101 ? -2.401 21.771 1.024 1.00 94.00 101 LYS A CA 1
ATOM 793 C C . LYS A 1 101 ? -2.691 20.596 1.953 1.00 94.00 101 LYS A C 1
ATOM 795 O O . LYS A 1 101 ? -3.193 20.794 3.054 1.00 94.00 101 LYS A O 1
ATOM 800 N N . CYS A 1 102 ? -2.401 19.380 1.525 1.00 94.94 102 CYS A N 1
ATOM 801 C CA . CYS A 1 102 ? -2.782 18.189 2.271 1.00 94.94 102 CYS A CA 1
ATOM 802 C C . CYS A 1 102 ? -1.882 17.918 3.484 1.00 94.94 102 CYS A C 1
ATOM 804 O O . CYS A 1 102 ? -0.669 18.140 3.439 1.00 94.94 102 CYS A O 1
ATOM 806 N N . LYS A 1 103 ? -2.481 17.399 4.560 1.00 93.94 103 LYS A N 1
ATOM 807 C CA . LYS A 1 103 ? -1.786 16.961 5.777 1.00 93.94 103 LYS A CA 1
ATOM 808 C C . LYS A 1 103 ? -2.171 15.524 6.110 1.00 93.94 103 LYS A C 1
ATOM 810 O O . LYS A 1 103 ? -3.274 15.282 6.590 1.00 93.94 103 LYS A O 1
ATOM 815 N N . ALA A 1 104 ? -1.241 14.608 5.877 1.00 91.50 104 ALA A N 1
ATOM 816 C CA . ALA A 1 104 ? -1.394 13.193 6.175 1.00 91.50 104 ALA A CA 1
ATOM 817 C C . ALA A 1 104 ? -1.634 12.918 7.668 1.00 91.50 104 ALA A C 1
ATOM 819 O O . ALA A 1 104 ? -1.244 13.708 8.536 1.00 91.50 104 ALA A O 1
ATOM 820 N N . GLY A 1 105 ? -2.250 11.773 7.943 1.00 91.00 105 GLY A N 1
ATOM 821 C CA . GLY A 1 105 ? -2.496 11.248 9.278 1.00 91.00 105 GLY A CA 1
ATOM 822 C C . GLY A 1 105 ? -3.904 10.684 9.451 1.00 91.00 105 GLY A C 1
ATOM 823 O O . GLY A 1 105 ? -4.888 11.228 8.940 1.00 91.00 105 GLY A O 1
ATOM 824 N N . CYS A 1 106 ? -3.986 9.613 10.235 1.00 92.75 106 CYS A N 1
ATOM 825 C CA . CYS A 1 106 ? -5.238 8.988 10.644 1.00 92.75 106 CYS A CA 1
ATOM 826 C C . CYS A 1 106 ? -5.667 9.427 12.042 1.00 92.75 106 CYS A C 1
ATOM 828 O O . CYS A 1 106 ? -4.864 9.921 12.839 1.00 92.75 106 CYS A O 1
ATOM 830 N N . LYS A 1 107 ? -6.966 9.301 12.332 1.00 92.38 107 LYS A N 1
ATOM 831 C CA . LYS A 1 107 ? -7.492 9.601 13.665 1.00 92.38 107 LYS A CA 1
ATOM 832 C C . LYS A 1 107 ? -7.148 8.465 14.628 1.00 92.38 107 LYS A C 1
ATOM 834 O O . LYS A 1 107 ? -6.822 7.353 14.224 1.00 92.38 107 LYS A O 1
ATOM 839 N N . LYS A 1 108 ? -7.259 8.734 15.931 1.00 87.62 108 LYS A N 1
ATOM 840 C CA . LYS A 1 108 ? -7.145 7.684 16.950 1.00 87.62 108 LYS A CA 1
ATOM 841 C C . LYS A 1 108 ? -8.188 6.588 16.680 1.00 87.62 108 LYS A C 1
ATOM 843 O O . LYS A 1 108 ? -9.356 6.911 16.484 1.00 87.62 108 LYS A O 1
ATOM 848 N N . GLY A 1 109 ? -7.759 5.325 16.706 1.00 86.19 109 GLY A N 1
ATOM 849 C CA . GLY A 1 109 ? -8.608 4.162 16.404 1.00 86.19 109 GLY A CA 1
ATOM 850 C C . GLY A 1 109 ? -8.667 3.786 14.919 1.00 86.19 109 GLY A C 1
ATOM 851 O O . GLY A 1 109 ? -9.370 2.846 14.558 1.00 86.19 109 GLY A O 1
ATOM 852 N N . GLU A 1 110 ? -7.930 4.493 14.064 1.00 92.75 110 GLU A N 1
ATOM 853 C CA . GLU A 1 110 ? -7.754 4.140 12.660 1.00 92.75 110 GLU A CA 1
ATOM 854 C C . GLU A 1 110 ? -6.315 3.736 12.371 1.00 92.75 110 GLU A C 1
ATOM 856 O O . GLU A 1 110 ? -5.377 4.169 13.044 1.00 92.75 110 GLU A O 1
ATOM 861 N N . VAL A 1 111 ? -6.161 2.955 11.312 1.00 91.69 111 VAL A N 1
ATOM 862 C CA . VAL A 1 111 ? -4.880 2.541 10.756 1.00 91.69 111 VAL A CA 1
ATOM 863 C C . VAL A 1 111 ? -4.704 3.120 9.359 1.00 91.69 111 VAL A C 1
ATOM 865 O O . VAL A 1 111 ? -5.661 3.211 8.585 1.00 91.69 111 VAL A O 1
ATOM 868 N N . GLU A 1 112 ? -3.477 3.524 9.036 1.00 93.12 112 GLU A N 1
ATOM 869 C CA . GLU A 1 112 ? -3.126 3.959 7.690 1.00 93.12 112 GLU A CA 1
ATOM 870 C C . GLU A 1 112 ? -2.734 2.758 6.825 1.00 93.12 112 GLU A C 1
ATOM 872 O O . GLU A 1 112 ? -1.760 2.075 7.120 1.00 93.12 112 GLU A O 1
ATOM 877 N N . VAL A 1 113 ? -3.462 2.528 5.732 1.00 93.75 113 VAL A N 1
ATOM 878 C CA . VAL A 1 113 ? -3.227 1.397 4.811 1.00 93.75 113 VAL A CA 1
ATOM 879 C C . VAL A 1 113 ? -2.617 1.827 3.474 1.00 93.75 113 VAL A C 1
ATOM 881 O O . VAL A 1 113 ? -2.375 1.001 2.599 1.00 93.75 113 VAL A O 1
ATOM 884 N N . GLY A 1 114 ? -2.397 3.126 3.273 1.00 92.75 114 GLY A N 1
ATOM 885 C CA . GLY A 1 114 ? -1.872 3.691 2.032 1.00 92.75 114 GLY A CA 1
ATOM 886 C C . GLY A 1 114 ? -1.916 5.215 2.032 1.00 92.75 114 GLY A C 1
ATOM 887 O O . GLY A 1 114 ? -2.387 5.835 2.987 1.00 92.75 114 GLY A O 1
ATOM 888 N N . THR A 1 115 ? -1.442 5.835 0.953 1.00 93.25 115 THR A N 1
ATOM 889 C CA . THR A 1 115 ? -1.460 7.296 0.803 1.00 93.25 115 THR A CA 1
ATOM 890 C C . THR A 1 115 ? -1.833 7.705 -0.621 1.00 93.25 115 THR A C 1
ATOM 892 O O . THR A 1 115 ? -1.701 6.905 -1.539 1.00 93.25 115 THR A O 1
ATOM 895 N N . LEU A 1 116 ? -2.290 8.944 -0.821 1.00 93.44 116 LEU A N 1
ATOM 896 C CA . LEU A 1 116 ? -2.727 9.462 -2.125 1.00 93.44 116 LEU A CA 1
ATOM 897 C C . LEU A 1 116 ? -2.331 10.925 -2.292 1.00 93.44 116 LEU A C 1
ATOM 899 O O . LEU A 1 116 ? -2.514 11.739 -1.388 1.00 93.44 116 LEU A O 1
ATOM 903 N N . ARG A 1 117 ? -1.830 11.295 -3.469 1.00 91.88 117 ARG A N 1
ATOM 904 C CA . ARG A 1 117 ? -1.447 12.682 -3.780 1.00 91.88 117 ARG A CA 1
ATOM 905 C C . ARG A 1 117 ? -2.463 13.404 -4.654 1.00 91.88 117 ARG A C 1
ATOM 907 O O . ARG A 1 117 ? -2.419 14.624 -4.772 1.00 91.88 117 ARG A O 1
ATOM 914 N N . THR A 1 118 ? -3.389 12.680 -5.268 1.00 91.00 118 THR A N 1
ATOM 915 C CA . THR A 1 118 ? -4.475 13.264 -6.062 1.00 91.00 118 THR A CA 1
ATOM 916 C C . THR A 1 118 ? -5.211 14.347 -5.275 1.00 91.00 118 THR A C 1
ATOM 918 O O . THR A 1 118 ? -5.520 14.162 -4.101 1.00 91.00 118 THR A O 1
ATOM 921 N N . GLY A 1 119 ? -5.455 15.499 -5.904 1.00 89.69 119 GLY A N 1
ATOM 922 C CA . GLY A 1 119 ? -6.062 16.667 -5.251 1.00 89.69 119 GLY A CA 1
ATOM 923 C C . GLY A 1 119 ? -5.107 17.497 -4.377 1.00 89.69 119 GLY A C 1
ATOM 924 O O . GLY A 1 119 ? -5.458 18.601 -3.969 1.00 89.69 119 GLY A O 1
ATOM 925 N N . CYS A 1 120 ? -3.879 17.034 -4.127 1.00 93.06 120 CYS A N 1
ATOM 926 C CA . CYS A 1 120 ? -2.895 17.737 -3.305 1.00 93.06 120 CYS A CA 1
ATOM 927 C C . CYS A 1 120 ? -1.852 18.465 -4.160 1.00 93.06 120 CYS A C 1
ATOM 929 O O . CYS A 1 120 ? -1.060 17.852 -4.873 1.00 93.06 120 CYS A O 1
ATOM 931 N N . LYS A 1 121 ? -1.785 19.790 -4.015 1.00 93.25 121 LYS A N 1
ATOM 932 C CA . LYS A 1 121 ? -0.687 20.626 -4.523 1.00 93.25 121 LYS A CA 1
ATOM 933 C C . LYS A 1 121 ? 0.581 20.419 -3.691 1.00 93.25 121 LYS A C 1
ATOM 935 O O . LYS A 1 121 ? 1.671 20.282 -4.240 1.00 93.25 121 LYS A O 1
ATOM 940 N N . THR A 1 122 ? 0.434 20.353 -2.366 1.00 91.81 122 THR A N 1
ATOM 941 C CA . THR A 1 122 ? 1.523 20.053 -1.422 1.00 91.81 122 THR A CA 1
ATOM 942 C C . THR A 1 122 ? 1.082 18.994 -0.417 1.00 91.81 122 THR A C 1
ATOM 944 O O . THR A 1 122 ? -0.084 18.964 -0.029 1.00 91.81 122 THR A O 1
ATOM 947 N N . GLY A 1 123 ? 2.016 18.157 0.039 1.00 91.31 123 GLY A N 1
ATOM 948 C CA . GLY A 1 123 ? 1.714 17.041 0.942 1.00 91.31 123 GLY A CA 1
ATOM 949 C C . GLY A 1 123 ? 0.975 15.892 0.249 1.00 91.31 123 GLY A C 1
ATOM 950 O O . GLY A 1 123 ? 1.042 15.753 -0.972 1.00 91.31 123 GLY A O 1
ATOM 951 N N . PHE A 1 124 ? 0.298 15.068 1.047 1.00 93.00 124 PHE A N 1
ATOM 952 C CA . PHE A 1 124 ? -0.469 13.901 0.607 1.00 93.00 124 PHE A CA 1
ATOM 953 C C . PHE A 1 124 ? -1.591 13.583 1.607 1.00 93.00 124 PHE A C 1
ATOM 955 O O . PHE A 1 124 ? -1.633 14.138 2.709 1.00 93.00 124 PHE A O 1
ATOM 962 N N . GLN A 1 125 ? -2.514 12.723 1.190 1.00 94.44 125 GLN A N 1
ATOM 963 C CA . GLN A 1 125 ? -3.616 12.178 1.975 1.00 94.44 125 GLN A CA 1
ATOM 964 C C . GLN A 1 125 ? -3.263 10.784 2.491 1.00 94.44 125 GLN A C 1
ATOM 966 O O . GLN A 1 125 ? -2.499 10.067 1.851 1.00 94.44 125 GLN A O 1
ATOM 971 N N . SER A 1 126 ? -3.882 10.377 3.591 1.00 94.75 126 SER A N 1
ATOM 972 C CA . SER A 1 126 ? -3.762 9.033 4.166 1.00 94.75 126 SER A CA 1
ATOM 973 C C . SER A 1 126 ? -5.036 8.234 3.911 1.00 94.75 126 SER A C 1
ATOM 975 O O . SER A 1 126 ? -6.130 8.749 4.148 1.00 94.75 126 SER A O 1
ATOM 977 N N . ALA A 1 127 ? -4.919 6.989 3.452 1.00 95.81 127 ALA A N 1
ATOM 978 C CA . ALA A 1 127 ? -6.027 6.036 3.448 1.00 95.81 127 ALA A CA 1
ATOM 979 C C . ALA A 1 127 ? -6.180 5.506 4.868 1.00 95.81 127 ALA A C 1
ATOM 981 O O . ALA A 1 127 ? -5.387 4.677 5.310 1.00 95.81 127 ALA A O 1
ATOM 982 N N . CYS A 1 128 ? -7.179 6.010 5.581 1.00 96.00 128 CYS A N 1
ATOM 983 C CA . CYS A 1 128 ? -7.417 5.654 6.969 1.00 96.00 128 CYS A CA 1
ATOM 984 C C . CYS A 1 128 ? -8.619 4.735 7.064 1.00 96.00 128 CYS A C 1
ATOM 986 O O . CYS A 1 128 ? -9.701 5.088 6.590 1.00 96.00 128 CYS A O 1
ATOM 988 N N . CYS A 1 129 ? -8.411 3.583 7.686 1.00 96.50 129 CYS A N 1
ATOM 989 C CA . CYS A 1 129 ? -9.409 2.545 7.873 1.00 96.50 129 CYS A CA 1
ATOM 990 C C . CYS A 1 129 ? -9.681 2.336 9.362 1.00 96.50 129 CYS A C 1
ATOM 992 O O . CYS A 1 129 ? -8.761 2.417 10.176 1.00 96.50 129 CYS A O 1
ATOM 994 N N . THR A 1 130 ? -10.927 2.040 9.730 1.00 94.94 130 THR A N 1
ATOM 995 C CA . THR A 1 130 ? -11.247 1.569 11.086 1.00 94.94 130 THR A CA 1
ATOM 996 C C . THR A 1 130 ? -10.453 0.308 11.399 1.00 94.94 130 THR A C 1
ATOM 998 O O . THR A 1 130 ? -10.375 -0.588 10.557 1.00 94.94 130 THR A O 1
ATOM 1001 N N . LEU A 1 131 ? -9.890 0.230 12.605 1.00 91.06 131 LEU A N 1
ATOM 1002 C CA . LEU A 1 131 ? -9.106 -0.927 13.017 1.00 91.06 131 LEU A CA 1
ATOM 1003 C C . LEU A 1 131 ? -9.995 -2.178 13.118 1.00 91.06 131 LEU A C 1
ATOM 1005 O O . LEU A 1 131 ? -10.882 -2.252 13.964 1.00 91.06 131 LEU A O 1
ATOM 1009 N N . VAL A 1 132 ? -9.729 -3.146 12.246 1.00 91.12 132 VAL A N 1
ATOM 1010 C CA . VAL A 1 132 ? -10.290 -4.506 12.239 1.00 91.12 132 VAL A CA 1
ATOM 1011 C C . VAL A 1 132 ? -9.161 -5.482 11.911 1.00 91.12 132 VAL A C 1
ATOM 1013 O O . VAL A 1 132 ? -8.137 -5.064 11.366 1.00 91.12 132 VAL A O 1
ATOM 1016 N N . THR A 1 133 ? -9.351 -6.775 12.179 1.00 89.62 133 THR A N 1
ATOM 1017 C CA . THR A 1 133 ? -8.318 -7.810 11.990 1.00 89.62 133 THR A CA 1
ATOM 1018 C C . THR A 1 133 ? -7.666 -7.756 10.603 1.00 89.62 133 THR A C 1
ATOM 1020 O O . THR A 1 133 ? -6.445 -7.754 10.494 1.00 89.62 133 THR A O 1
ATOM 1023 N N . ALA A 1 134 ? -8.447 -7.590 9.530 1.00 92.25 134 ALA A N 1
ATOM 1024 C CA . ALA A 1 134 ? -7.923 -7.616 8.159 1.00 92.25 134 ALA A CA 1
ATOM 1025 C C . ALA A 1 134 ? -6.967 -6.456 7.802 1.00 92.25 134 ALA A C 1
ATOM 1027 O O . ALA A 1 134 ? -6.238 -6.547 6.816 1.00 92.25 134 ALA A O 1
ATOM 1028 N N . VAL A 1 135 ? -6.956 -5.363 8.573 1.00 92.56 135 VAL A N 1
ATOM 1029 C CA . VAL A 1 135 ? -6.027 -4.229 8.392 1.00 92.56 135 VAL A CA 1
ATOM 1030 C C . VAL A 1 135 ? -5.071 -4.055 9.568 1.00 92.56 135 VAL A C 1
ATOM 1032 O O . VAL A 1 135 ? -4.250 -3.142 9.558 1.00 92.56 135 VAL A O 1
ATOM 1035 N N . GLU A 1 136 ? -5.164 -4.921 10.573 1.00 87.94 136 GLU A N 1
ATOM 1036 C CA . GLU A 1 136 ? -4.425 -4.813 11.829 1.00 87.94 136 GLU A CA 1
ATOM 1037 C C . GLU A 1 136 ? -2.917 -4.840 11.600 1.00 87.94 136 GLU A C 1
ATOM 1039 O O . GLU A 1 136 ? -2.203 -4.037 12.196 1.00 87.94 136 GLU A O 1
ATOM 1044 N N . ALA A 1 137 ? -2.459 -5.675 10.657 1.00 88.19 137 ALA A N 1
ATOM 1045 C CA . ALA A 1 137 ? -1.064 -5.723 10.246 1.00 88.19 137 ALA A CA 1
ATOM 1046 C C . ALA A 1 137 ? -0.528 -4.305 10.013 1.00 88.19 137 ALA A C 1
ATOM 1048 O O . ALA A 1 137 ? 0.452 -3.931 10.641 1.00 88.19 137 ALA A O 1
ATOM 1049 N N . TYR A 1 138 ? -1.222 -3.473 9.226 1.00 87.88 138 TYR A N 1
ATOM 1050 C CA . TYR A 1 138 ? -0.803 -2.108 8.890 1.00 87.88 138 TYR A CA 1
ATOM 1051 C C . TYR A 1 138 ? -0.643 -1.161 10.104 1.00 87.88 138 TYR A C 1
ATOM 1053 O O . TYR A 1 138 ? 0.004 -0.120 9.983 1.00 87.88 138 TYR A O 1
ATOM 1061 N N . GLY A 1 139 ? -1.211 -1.496 11.267 1.00 75.44 139 GLY A N 1
ATOM 1062 C CA . GLY A 1 139 ? -1.196 -0.674 12.482 1.00 75.44 139 GLY A CA 1
ATOM 1063 C C . GLY A 1 139 ? 0.126 -0.705 13.241 1.00 75.44 139 GLY A C 1
ATOM 1064 O O . GLY A 1 139 ? 0.428 0.231 13.976 1.00 75.44 139 GLY A O 1
ATOM 1065 N N . GLU A 1 140 ? 0.942 -1.728 13.004 1.00 66.69 140 GLU A N 1
ATOM 1066 C CA . GLU A 1 140 ? 2.227 -1.939 13.675 1.00 66.69 140 GLU A CA 1
ATOM 1067 C C . GLU A 1 140 ? 3.367 -1.079 13.094 1.00 66.69 140 GLU A C 1
ATOM 1069 O O . GLU A 1 140 ? 4.524 -1.290 13.449 1.00 66.69 140 GLU A O 1
ATOM 1074 N N . TYR A 1 141 ? 3.081 -0.123 12.194 1.00 64.88 141 TYR A N 1
ATOM 1075 C CA . TYR A 1 141 ? 4.089 0.493 11.318 1.00 64.88 141 TYR A CA 1
ATOM 1076 C C . TYR A 1 141 ? 4.205 2.017 11.399 1.00 64.88 141 TYR A C 1
ATOM 1078 O O . TYR A 1 141 ? 3.681 2.738 10.541 1.00 64.88 141 TYR A O 1
ATOM 1086 N N . PRO A 1 142 ? 4.973 2.576 12.345 1.00 60.28 142 PRO A N 1
ATOM 1087 C CA . PRO A 1 142 ? 5.443 3.939 12.196 1.00 60.28 142 PRO A CA 1
ATOM 1088 C C . PRO A 1 142 ? 6.496 4.023 11.087 1.00 60.28 142 PRO A C 1
ATOM 1090 O O . PRO A 1 142 ? 7.445 3.237 11.019 1.00 60.28 142 PRO A O 1
ATOM 1093 N N . ARG A 1 143 ? 6.361 5.052 10.249 1.00 65.00 143 ARG A N 1
ATOM 1094 C CA . ARG A 1 143 ? 7.384 5.437 9.276 1.00 65.00 143 ARG A CA 1
ATOM 1095 C C . ARG A 1 143 ? 8.323 6.465 9.896 1.00 65.00 143 ARG A C 1
ATOM 1097 O O . ARG A 1 143 ? 7.868 7.486 10.414 1.00 65.00 143 ARG A O 1
ATOM 1104 N N . SER A 1 144 ? 9.628 6.239 9.791 1.00 60.81 144 SER A N 1
ATOM 1105 C CA . SER A 1 144 ? 10.654 7.238 10.114 1.00 60.81 144 SER A CA 1
ATOM 1106 C C . SER A 1 144 ? 11.458 7.588 8.861 1.00 60.81 144 SER A C 1
ATOM 1108 O O . SER A 1 144 ? 11.600 6.779 7.948 1.00 60.81 144 SER A O 1
ATOM 1110 N N . ARG A 1 145 ? 11.958 8.824 8.758 1.00 57.72 145 ARG A N 1
ATOM 1111 C CA . ARG A 1 145 ? 12.702 9.301 7.579 1.00 57.72 145 ARG A CA 1
ATOM 1112 C C . ARG A 1 145 ? 14.054 9.866 7.991 1.00 57.72 145 ARG A C 1
ATOM 1114 O O . ARG A 1 145 ? 14.111 10.690 8.897 1.00 57.72 145 ARG A O 1
ATOM 1121 N N . ASP A 1 146 ? 15.099 9.474 7.267 1.00 58.50 146 ASP A N 1
ATOM 1122 C CA . ASP A 1 146 ? 16.431 10.090 7.300 1.00 58.50 146 ASP A CA 1
ATOM 1123 C C . ASP A 1 146 ? 16.764 10.646 5.907 1.00 58.50 146 ASP A C 1
ATOM 1125 O O . ASP A 1 146 ? 16.172 10.243 4.904 1.00 58.50 146 ASP A O 1
ATOM 1129 N N . ARG A 1 147 ? 17.653 11.639 5.851 1.00 56.19 147 ARG A N 1
ATOM 1130 C CA . ARG A 1 147 ? 18.070 12.325 4.620 1.00 56.19 147 ARG A CA 1
ATOM 1131 C C . ARG A 1 147 ? 19.312 11.708 3.973 1.00 56.19 147 ARG A C 1
ATOM 1133 O O . ARG A 1 147 ? 19.535 11.934 2.788 1.00 56.19 147 ARG A O 1
ATOM 1140 N N . SER A 1 148 ? 20.118 10.975 4.734 1.00 55.38 148 SER A N 1
ATOM 1141 C CA . SER A 1 148 ? 21.401 10.404 4.305 1.00 55.38 148 SER A CA 1
ATOM 1142 C C . SER A 1 148 ? 21.294 8.923 3.934 1.00 55.38 148 SER A C 1
ATOM 1144 O O . SER A 1 148 ? 21.922 8.469 2.983 1.00 55.38 148 SER A O 1
ATOM 1146 N N . SER A 1 149 ? 20.453 8.185 4.656 1.00 71.88 149 SER A N 1
ATOM 1147 C CA . SER A 1 149 ? 20.183 6.761 4.461 1.00 71.88 149 SER A CA 1
ATOM 1148 C C . SER A 1 149 ? 18.722 6.490 4.832 1.00 71.88 149 SER A C 1
ATOM 1150 O O . SER A 1 149 ? 17.844 7.217 4.374 1.00 71.88 149 SER A O 1
ATOM 1152 N N . HIS A 1 150 ? 18.427 5.494 5.655 1.00 79.38 150 HIS A N 1
ATOM 1153 C CA . HIS A 1 150 ? 17.108 5.298 6.237 1.00 79.38 150 HIS A CA 1
ATOM 1154 C C . HIS A 1 150 ? 17.187 5.530 7.749 1.00 79.38 150 HIS A C 1
ATOM 1156 O O . HIS A 1 150 ? 18.198 5.227 8.380 1.00 79.38 150 HIS A O 1
ATOM 1162 N N . ALA A 1 151 ? 16.142 6.099 8.349 1.00 79.19 151 ALA A N 1
ATOM 1163 C CA . ALA A 1 151 ? 16.174 6.418 9.775 1.00 79.19 151 ALA A CA 1
ATOM 1164 C C . ALA A 1 151 ? 16.289 5.158 10.632 1.00 79.19 151 ALA A C 1
ATOM 1166 O O . ALA A 1 151 ? 15.729 4.110 10.307 1.00 79.19 151 ALA A O 1
ATOM 1167 N N . ALA A 1 152 ? 16.969 5.269 11.770 1.00 84.62 152 ALA A N 1
ATOM 1168 C CA . ALA A 1 152 ? 16.873 4.236 12.786 1.00 84.62 152 ALA A CA 1
ATOM 1169 C C . ALA A 1 152 ? 15.411 4.082 13.235 1.00 84.62 152 ALA A C 1
ATOM 1171 O O . ALA A 1 152 ? 14.635 5.047 13.290 1.00 84.62 152 ALA A O 1
ATOM 1172 N N . CYS A 1 153 ? 15.040 2.850 13.556 1.00 84.19 153 CYS A N 1
ATOM 1173 C CA . CYS A 1 153 ? 13.730 2.565 14.098 1.00 84.19 153 CYS A CA 1
ATOM 1174 C C . CYS A 1 153 ? 13.597 3.131 15.523 1.00 84.19 153 CYS A C 1
ATOM 1176 O O . CYS A 1 153 ? 14.538 3.027 16.318 1.00 84.19 153 CYS A O 1
ATOM 1178 N N . PRO A 1 154 ? 12.464 3.771 15.866 1.00 83.31 154 PRO A N 1
ATOM 1179 C CA . PRO A 1 154 ? 12.266 4.321 17.201 1.00 83.31 154 PRO A CA 1
ATOM 1180 C C . PRO A 1 154 ? 12.187 3.195 18.237 1.00 83.31 154 PRO A C 1
ATOM 1182 O O . PRO A 1 154 ? 11.760 2.086 17.931 1.00 83.31 154 PRO A O 1
ATOM 1185 N N . ARG A 1 155 ? 12.509 3.487 19.505 1.00 83.31 155 ARG A N 1
ATOM 1186 C CA . ARG A 1 155 ? 12.432 2.490 20.595 1.00 83.31 155 ARG A CA 1
ATOM 1187 C C . ARG A 1 155 ? 11.054 1.842 20.751 1.00 83.31 155 ARG A C 1
ATOM 1189 O O . ARG A 1 155 ? 10.981 0.719 21.227 1.00 83.31 155 ARG A O 1
ATOM 1196 N N . SER A 1 156 ? 9.982 2.540 20.374 1.00 81.69 156 SER A N 1
ATOM 1197 C CA . SER A 1 156 ? 8.623 1.992 20.422 1.00 81.69 156 SER A CA 1
ATOM 1198 C C . SER A 1 156 ? 8.379 0.898 19.382 1.00 81.69 156 SER A C 1
ATOM 1200 O O . SER A 1 156 ? 7.502 0.076 19.593 1.00 81.69 156 SER A O 1
ATOM 1202 N N . HIS A 1 157 ? 9.136 0.886 18.281 1.00 83.81 157 HIS A N 1
ATOM 1203 C CA . HIS A 1 157 ? 9.014 -0.074 17.183 1.00 83.81 157 HIS A CA 1
ATOM 1204 C C . HIS A 1 157 ? 10.422 -0.430 16.713 1.00 83.81 157 HIS A C 1
ATOM 1206 O O . HIS A 1 157 ? 10.861 0.069 15.684 1.00 83.81 157 HIS A O 1
ATOM 1212 N N . PRO A 1 158 ? 11.190 -1.187 17.510 1.00 85.50 158 PRO A N 1
ATOM 1213 C CA . PRO A 1 158 ? 12.634 -1.298 17.329 1.00 85.50 158 PRO A CA 1
ATOM 1214 C C . PRO A 1 158 ? 13.038 -2.186 16.146 1.00 85.50 158 PRO A C 1
ATOM 1216 O O . PRO A 1 158 ? 14.205 -2.173 15.755 1.00 85.50 158 PRO A O 1
ATOM 1219 N N . ARG A 1 159 ? 12.117 -2.979 15.586 1.00 85.62 159 ARG A N 1
ATOM 1220 C CA . ARG A 1 159 ? 12.437 -3.922 14.513 1.00 85.62 159 ARG A CA 1
ATOM 1221 C C . ARG A 1 159 ? 12.336 -3.225 13.166 1.00 85.62 159 ARG A C 1
ATOM 1223 O O . ARG A 1 159 ? 11.296 -2.678 12.824 1.00 85.62 159 ARG A O 1
ATOM 1230 N N . PHE A 1 160 ? 13.413 -3.267 12.398 1.00 87.94 160 PHE A N 1
ATOM 1231 C CA . PHE A 1 160 ? 13.425 -2.807 11.016 1.00 87.94 160 PHE A CA 1
ATOM 1232 C C . PHE A 1 160 ? 12.815 -3.872 10.105 1.00 87.94 160 PHE A C 1
ATOM 1234 O O . PHE A 1 160 ? 13.224 -5.030 10.174 1.00 87.94 160 PHE A O 1
ATOM 1241 N N . LEU A 1 161 ? 11.869 -3.478 9.252 1.00 86.38 161 LEU A N 1
ATOM 1242 C CA . LEU A 1 161 ? 11.289 -4.359 8.241 1.00 86.38 161 LEU A CA 1
ATOM 1243 C C . LEU A 1 161 ? 11.933 -4.103 6.876 1.00 86.38 161 LEU A C 1
ATOM 1245 O O . LEU A 1 161 ? 12.560 -4.987 6.301 1.00 86.38 161 LEU A O 1
ATOM 1249 N N . PHE A 1 162 ? 11.802 -2.878 6.371 1.00 89.38 162 PHE A N 1
ATOM 1250 C CA . PHE A 1 162 ? 12.406 -2.453 5.112 1.00 89.38 162 PHE A CA 1
ATOM 1251 C C . PHE A 1 162 ? 12.559 -0.934 5.066 1.00 89.38 162 PHE A C 1
ATOM 1253 O O . PHE A 1 162 ? 12.031 -0.207 5.911 1.00 89.38 162 PHE A O 1
ATOM 1260 N N . ALA A 1 163 ? 13.266 -0.442 4.053 1.00 89.56 163 ALA A N 1
ATOM 1261 C CA . ALA A 1 163 ? 13.323 0.976 3.745 1.00 89.56 163 ALA A CA 1
ATOM 1262 C C . ALA A 1 163 ? 12.961 1.216 2.285 1.00 89.56 163 ALA A C 1
ATOM 1264 O O . ALA A 1 163 ? 13.343 0.435 1.422 1.00 89.56 163 ALA A O 1
ATOM 1265 N N . ALA A 1 164 ? 12.245 2.304 2.009 1.00 89.94 164 ALA A N 1
ATOM 1266 C CA . ALA A 1 164 ? 11.787 2.622 0.664 1.00 89.94 164 ALA A CA 1
ATOM 1267 C C . ALA A 1 164 ? 11.963 4.108 0.335 1.00 89.94 164 ALA A C 1
ATOM 1269 O O . ALA A 1 164 ? 11.572 4.992 1.106 1.00 89.94 164 ALA A O 1
ATOM 1270 N N . SER A 1 165 ? 12.548 4.403 -0.827 1.00 88.44 165 SER A N 1
ATOM 1271 C CA . SER A 1 165 ? 12.780 5.784 -1.269 1.00 88.44 165 SER A CA 1
ATOM 1272 C C . SER A 1 165 ? 11.500 6.462 -1.761 1.00 88.44 165 SER A C 1
ATOM 1274 O O . SER A 1 165 ? 11.325 7.661 -1.537 1.00 88.44 165 SER A O 1
ATOM 1276 N N . ALA A 1 166 ? 10.555 5.721 -2.350 1.00 87.44 166 ALA A N 1
ATOM 1277 C CA . ALA A 1 166 ? 9.292 6.284 -2.829 1.00 87.44 166 ALA A CA 1
ATOM 1278 C C . ALA A 1 166 ? 8.138 6.170 -1.814 1.00 87.44 166 ALA A C 1
ATOM 1280 O O . ALA A 1 166 ? 7.202 6.953 -1.901 1.00 87.44 166 ALA A O 1
ATOM 1281 N N . GLY A 1 167 ? 8.244 5.322 -0.783 1.00 84.50 167 GLY A N 1
ATOM 1282 C CA . GLY A 1 167 ? 7.142 5.085 0.167 1.00 84.50 167 GLY A CA 1
ATOM 1283 C C . GLY A 1 167 ? 6.036 4.238 -0.469 1.00 84.50 167 GLY A C 1
ATOM 1284 O O . GLY A 1 167 ? 6.341 3.398 -1.313 1.00 84.50 167 GLY A O 1
ATOM 1285 N N . PHE A 1 168 ? 4.773 4.438 -0.086 1.00 84.56 168 PHE A N 1
ATOM 1286 C CA . PHE A 1 168 ? 3.624 3.799 -0.742 1.00 84.56 168 PHE A CA 1
ATOM 1287 C C . PHE A 1 168 ? 2.589 4.833 -1.201 1.00 84.56 168 PHE A C 1
ATOM 1289 O O . PHE A 1 168 ? 2.211 5.700 -0.418 1.00 84.56 168 PHE A O 1
ATOM 1296 N N . GLY A 1 169 ? 2.090 4.715 -2.433 1.00 86.19 169 GLY A N 1
ATOM 1297 C CA . GLY A 1 169 ? 1.097 5.620 -3.020 1.00 86.19 169 GLY A CA 1
ATOM 1298 C C . GLY A 1 169 ? 1.570 7.073 -3.126 1.00 86.19 169 GLY A C 1
ATOM 1299 O O . GLY A 1 169 ? 2.684 7.354 -3.549 1.00 86.19 169 GLY A O 1
ATOM 1300 N N . GLY A 1 170 ? 0.739 8.022 -2.709 1.00 83.31 170 GLY A N 1
ATOM 1301 C CA . GLY A 1 170 ? 0.992 9.465 -2.792 1.00 83.31 170 GLY A CA 1
ATOM 1302 C C . GLY A 1 170 ? 2.138 10.067 -1.963 1.00 83.31 170 GLY A C 1
ATOM 1303 O O . GLY A 1 170 ? 2.310 11.292 -1.994 1.00 83.31 170 GLY A O 1
ATOM 1304 N N . GLU A 1 171 ? 2.905 9.278 -1.210 1.00 86.00 171 GLU A N 1
ATOM 1305 C CA . GLU A 1 171 ? 4.002 9.776 -0.382 1.00 86.00 171 GLU A CA 1
ATOM 1306 C C . GLU A 1 171 ? 5.050 10.536 -1.211 1.00 86.00 171 GLU A C 1
ATOM 1308 O O . GLU A 1 171 ? 5.373 10.217 -2.356 1.00 86.00 171 GLU A O 1
ATOM 1313 N N . MET A 1 172 ? 5.645 11.563 -0.602 1.00 82.12 172 MET A N 1
ATOM 1314 C CA . MET A 1 172 ? 6.724 12.296 -1.256 1.00 82.12 172 MET A CA 1
ATOM 1315 C C . MET A 1 172 ? 7.960 11.406 -1.385 1.00 82.12 172 MET A C 1
ATOM 1317 O O . MET A 1 172 ? 8.487 10.920 -0.380 1.00 82.12 172 MET A O 1
ATOM 1321 N N . LYS A 1 173 ? 8.460 11.245 -2.611 1.00 86.62 173 LYS A N 1
ATOM 1322 C CA . LYS A 1 173 ? 9.712 10.530 -2.880 1.00 86.62 173 LYS A CA 1
ATOM 1323 C C . LYS A 1 173 ? 10.880 11.212 -2.166 1.00 86.62 173 LYS A C 1
ATOM 1325 O O . LYS A 1 173 ? 10.926 12.433 -2.027 1.00 86.62 173 LYS A O 1
ATOM 1330 N N . CYS A 1 174 ? 11.807 10.408 -1.673 1.00 82.94 174 CYS A N 1
ATOM 1331 C CA . CYS A 1 174 ? 13.057 10.893 -1.125 1.00 82.94 174 CYS A CA 1
ATOM 1332 C C . CYS A 1 174 ? 14.011 11.213 -2.281 1.00 82.94 174 CYS A C 1
ATOM 1334 O O . CYS A 1 174 ? 14.292 10.339 -3.098 1.00 82.94 174 CYS A O 1
ATOM 1336 N N . ASP A 1 175 ? 14.508 12.450 -2.340 1.00 80.94 175 ASP A N 1
ATOM 1337 C CA . ASP A 1 175 ? 15.572 12.823 -3.284 1.00 80.94 175 ASP A CA 1
ATOM 1338 C C . ASP A 1 175 ? 16.898 12.137 -2.920 1.00 80.94 175 ASP A C 1
ATOM 1340 O O . ASP A 1 175 ? 17.645 11.716 -3.798 1.00 80.94 175 ASP A O 1
ATOM 1344 N N . SER A 1 176 ? 17.138 11.966 -1.617 1.00 80.06 176 SER A N 1
ATOM 1345 C CA . SER A 1 176 ? 18.226 11.189 -1.025 1.00 80.06 176 SER A CA 1
ATOM 1346 C C . SER A 1 176 ? 17.710 10.374 0.167 1.00 80.06 176 SER A C 1
ATOM 1348 O O . SER A 1 176 ? 16.774 10.795 0.859 1.00 80.06 176 SER A O 1
ATOM 1350 N N . GLY A 1 177 ? 18.315 9.208 0.405 1.00 83.69 177 GLY A N 1
ATOM 1351 C CA . GLY A 1 177 ? 17.923 8.298 1.482 1.00 83.69 177 GLY A CA 1
ATOM 1352 C C . GLY A 1 177 ? 16.594 7.569 1.239 1.00 83.69 177 GLY A C 1
ATOM 1353 O O . GLY A 1 177 ? 16.087 7.478 0.119 1.00 83.69 177 GLY A O 1
ATOM 1354 N N . ALA A 1 178 ? 16.018 7.035 2.312 1.00 86.44 178 ALA A N 1
ATOM 1355 C CA . ALA A 1 178 ? 14.801 6.240 2.302 1.00 86.44 178 ALA A CA 1
ATOM 1356 C C . ALA A 1 178 ? 14.003 6.404 3.606 1.00 86.44 178 ALA A C 1
ATOM 1358 O O . ALA A 1 178 ? 14.492 6.892 4.628 1.00 86.44 178 ALA A O 1
ATOM 1359 N N . LYS A 1 179 ? 12.727 6.025 3.554 1.00 86.31 179 LYS A N 1
ATOM 1360 C CA . LYS A 1 179 ? 11.856 5.951 4.729 1.00 86.31 179 LYS A CA 1
ATOM 1361 C C . LYS A 1 179 ? 11.970 4.554 5.310 1.00 86.31 179 LYS A C 1
ATOM 1363 O O . LYS A 1 179 ? 11.788 3.598 4.563 1.00 86.31 179 LYS A O 1
ATOM 1368 N N . SER A 1 180 ? 12.255 4.446 6.597 1.00 87.06 180 SER A N 1
ATOM 1369 C CA . SER A 1 180 ? 12.249 3.177 7.313 1.00 87.06 180 SER A CA 1
ATOM 1370 C C . SER A 1 180 ? 10.836 2.818 7.724 1.00 87.06 180 SER A C 1
ATOM 1372 O O . SER A 1 180 ? 10.087 3.657 8.230 1.00 87.06 180 SER A O 1
ATOM 1374 N N . PHE A 1 181 ? 10.516 1.549 7.535 1.00 86.00 181 PHE A N 1
ATOM 1375 C CA . PHE A 1 181 ? 9.302 0.910 7.998 1.00 86.00 181 PHE A CA 1
ATOM 1376 C C . PHE A 1 181 ? 9.700 -0.012 9.139 1.00 86.00 181 PHE A C 1
ATOM 1378 O O . PHE A 1 181 ? 10.527 -0.912 8.969 1.00 86.00 181 PHE A O 1
ATOM 1385 N N . CYS A 1 182 ? 9.153 0.271 10.313 1.00 85.62 182 CYS A N 1
ATOM 1386 C CA . CYS A 1 182 ? 9.542 -0.370 11.558 1.00 85.62 182 CYS A CA 1
ATOM 1387 C C . CYS A 1 182 ? 8.332 -1.025 12.213 1.00 85.62 182 CYS A C 1
ATOM 1389 O O . CYS A 1 182 ? 7.228 -0.528 12.038 1.00 85.62 182 CYS A O 1
ATOM 1391 N N . CYS A 1 183 ? 8.538 -2.086 12.987 1.00 83.31 183 CYS A N 1
ATOM 1392 C CA . CYS A 1 183 ? 7.484 -2.791 13.708 1.00 83.31 183 CYS A CA 1
ATOM 1393 C C . CYS A 1 183 ? 7.871 -3.120 15.155 1.00 83.31 183 CYS A C 1
ATOM 1395 O O . CYS A 1 183 ? 9.043 -3.063 15.550 1.00 83.31 183 CYS A O 1
ATOM 1397 N N . THR A 1 184 ? 6.868 -3.438 15.976 1.00 81.00 184 THR A N 1
ATOM 1398 C CA . THR A 1 184 ? 7.075 -3.910 17.357 1.00 81.00 184 THR A CA 1
ATOM 1399 C C . THR A 1 184 ? 7.573 -5.357 17.379 1.00 81.00 184 THR A C 1
ATOM 1401 O O . THR A 1 184 ? 8.468 -5.714 18.148 1.00 81.00 184 THR A O 1
ATOM 1404 N N . SER A 1 185 ? 7.026 -6.185 16.491 1.00 80.00 185 SER A N 1
ATOM 1405 C CA . SER A 1 185 ? 7.238 -7.625 16.396 1.00 80.00 185 SER A CA 1
ATOM 1406 C C . SER A 1 185 ? 7.155 -8.081 14.936 1.00 80.00 185 SER A C 1
ATOM 1408 O O . SER A 1 185 ? 6.919 -7.282 14.030 1.00 80.00 185 SER A O 1
ATOM 1410 N N . GLU A 1 186 ? 7.434 -9.356 14.683 1.00 79.31 186 GLU A N 1
ATOM 1411 C CA . GLU A 1 186 ? 7.239 -9.923 13.352 1.00 79.31 186 GLU A CA 1
ATOM 1412 C C . GLU A 1 186 ? 5.744 -10.001 13.030 1.00 79.31 186 GLU A C 1
ATOM 1414 O O . GLU A 1 186 ? 4.960 -10.551 13.800 1.00 79.31 186 GLU A O 1
ATOM 1419 N N . VAL A 1 187 ? 5.354 -9.454 11.883 1.00 83.62 187 VAL A N 1
ATOM 1420 C CA . VAL A 1 187 ? 3.963 -9.430 11.434 1.00 83.62 187 VAL A CA 1
ATOM 1421 C C . VAL A 1 187 ? 3.826 -10.457 10.328 1.00 83.62 187 VAL A C 1
ATOM 1423 O O . VAL A 1 187 ? 4.284 -10.237 9.209 1.00 83.62 187 VAL A O 1
ATOM 1426 N N . ARG A 1 188 ? 3.208 -11.595 10.651 1.00 86.25 188 ARG A N 1
ATOM 1427 C CA . ARG A 1 188 ? 3.159 -12.782 9.785 1.00 86.25 188 ARG A CA 1
ATOM 1428 C C . ARG A 1 188 ? 2.854 -12.510 8.310 1.00 86.25 188 ARG A C 1
ATOM 1430 O O . ARG A 1 188 ? 3.642 -12.974 7.488 1.00 86.25 188 ARG A O 1
ATOM 1437 N N . PRO A 1 189 ? 1.793 -11.774 7.915 1.00 89.88 189 PRO A N 1
ATOM 1438 C CA . PRO A 1 189 ? 1.523 -11.561 6.491 1.00 89.88 189 PRO A CA 1
ATOM 1439 C C . PRO A 1 189 ? 2.655 -10.812 5.773 1.00 89.88 189 PRO A C 1
ATOM 1441 O O . PRO A 1 189 ? 2.772 -10.898 4.555 1.00 89.88 189 PRO A O 1
ATOM 1444 N N . PHE A 1 190 ? 3.497 -10.075 6.503 1.00 91.25 190 PHE A N 1
ATOM 1445 C CA . PHE A 1 190 ? 4.581 -9.251 5.970 1.00 91.25 190 PHE A CA 1
ATOM 1446 C C . PHE A 1 190 ? 5.935 -9.929 6.217 1.00 91.25 190 PHE A C 1
ATOM 1448 O O . PHE A 1 190 ? 6.881 -9.334 6.729 1.00 91.25 190 PHE A O 1
ATOM 1455 N N . THR A 1 191 ? 6.009 -11.206 5.850 1.00 91.00 191 THR A N 1
ATOM 1456 C CA . THR A 1 191 ? 7.222 -12.032 5.901 1.00 91.00 191 THR A CA 1
ATOM 1457 C C . THR A 1 191 ? 7.587 -12.527 4.502 1.00 91.00 191 THR A C 1
ATOM 1459 O O . THR A 1 191 ? 6.797 -12.409 3.559 1.00 91.00 191 THR A O 1
ATOM 1462 N N . ASN A 1 192 ? 8.810 -13.051 4.353 1.00 93.25 192 ASN A N 1
ATOM 1463 C CA . ASN A 1 192 ? 9.355 -13.523 3.072 1.00 93.25 192 ASN A CA 1
ATOM 1464 C C . ASN A 1 192 ? 9.297 -12.457 1.967 1.00 93.25 192 ASN A C 1
ATOM 1466 O O . ASN A 1 192 ? 8.924 -12.724 0.825 1.00 93.25 192 ASN A O 1
ATOM 1470 N N . CYS A 1 193 ? 9.635 -11.221 2.332 1.00 94.06 193 CYS A N 1
ATOM 1471 C CA . CYS A 1 193 ? 9.480 -10.078 1.452 1.00 94.06 193 CYS A CA 1
ATOM 1472 C C . CYS A 1 193 ? 10.712 -9.841 0.572 1.00 94.06 193 CYS A C 1
ATOM 1474 O O . CYS A 1 193 ? 11.850 -9.964 1.030 1.00 94.06 193 CYS A O 1
ATOM 1476 N N . LYS A 1 194 ? 10.494 -9.435 -0.681 1.00 95.62 194 LYS A N 1
ATOM 1477 C CA . LYS A 1 194 ? 11.564 -9.091 -1.628 1.00 95.62 194 LYS A CA 1
ATOM 1478 C C . LYS A 1 194 ? 11.146 -7.981 -2.588 1.00 95.62 194 LYS A C 1
ATOM 1480 O O . LYS A 1 194 ? 9.962 -7.707 -2.776 1.00 95.62 194 LYS A O 1
ATOM 1485 N N . TRP A 1 195 ? 12.142 -7.338 -3.188 1.00 95.25 195 TRP A N 1
ATOM 1486 C CA . TRP A 1 195 ? 11.925 -6.338 -4.228 1.00 95.25 195 TRP A CA 1
ATOM 1487 C C . TRP A 1 195 ? 11.636 -7.003 -5.572 1.00 95.25 195 TRP A C 1
ATOM 1489 O O . TRP A 1 195 ? 12.328 -7.935 -5.979 1.00 95.25 195 TRP A O 1
ATOM 1499 N N . HIS A 1 196 ? 10.625 -6.489 -6.261 1.00 95.19 196 HIS A N 1
ATOM 1500 C CA . HIS A 1 196 ? 10.233 -6.891 -7.601 1.00 95.19 196 HIS A CA 1
ATOM 1501 C C . HIS A 1 196 ? 10.297 -5.695 -8.540 1.00 95.19 196 HIS A C 1
ATOM 1503 O O . HIS A 1 196 ? 9.705 -4.651 -8.272 1.00 95.19 196 HIS A O 1
ATOM 1509 N N . GLN A 1 197 ? 10.989 -5.866 -9.665 1.00 93.44 197 GLN A N 1
ATOM 1510 C CA . GLN A 1 197 ? 11.035 -4.856 -10.723 1.00 93.44 197 GLN A CA 1
ATOM 1511 C C . GLN A 1 197 ? 9.724 -4.742 -11.480 1.00 93.44 197 GLN A C 1
ATOM 1513 O O . GLN A 1 197 ? 9.344 -3.645 -11.871 1.00 93.44 197 GLN A O 1
ATOM 1518 N N . LYS A 1 198 ? 9.067 -5.874 -11.716 1.00 90.50 198 LYS A N 1
ATOM 1519 C CA . LYS A 1 198 ? 7.853 -5.983 -12.514 1.00 90.50 198 LYS A CA 1
ATOM 1520 C C . LYS A 1 198 ? 7.236 -7.358 -12.263 1.00 90.50 198 LYS A C 1
ATOM 1522 O O . LYS A 1 198 ? 7.967 -8.343 -12.150 1.00 90.50 198 LYS A O 1
ATOM 1527 N N . ALA A 1 199 ? 5.915 -7.418 -12.166 1.00 91.19 199 ALA A N 1
ATOM 1528 C CA . ALA A 1 199 ? 5.147 -8.656 -12.040 1.00 91.19 199 ALA A CA 1
ATOM 1529 C C . ALA A 1 199 ? 3.991 -8.752 -13.050 1.00 91.19 199 ALA A C 1
ATOM 1531 O O . ALA A 1 199 ? 3.437 -9.834 -13.223 1.00 91.19 199 ALA A O 1
ATOM 1532 N N . THR A 1 200 ? 3.655 -7.653 -13.733 1.00 87.88 200 THR A N 1
ATOM 1533 C CA . THR A 1 200 ? 2.667 -7.619 -14.824 1.00 87.88 200 THR A CA 1
ATOM 1534 C C . THR A 1 200 ? 3.312 -7.114 -16.121 1.00 87.88 200 THR A C 1
ATOM 1536 O O . THR A 1 200 ? 4.518 -6.888 -16.170 1.00 87.88 200 THR A O 1
ATOM 1539 N N . HIS A 1 201 ? 2.534 -6.944 -17.191 1.00 84.25 201 HIS A N 1
ATOM 1540 C CA . HIS A 1 201 ? 2.999 -6.413 -18.478 1.00 84.25 201 HIS A CA 1
ATOM 1541 C C . HIS A 1 201 ? 2.435 -5.017 -18.799 1.00 84.25 201 HIS A C 1
ATOM 1543 O O . HIS A 1 201 ? 2.432 -4.605 -19.959 1.00 84.25 201 HIS A O 1
ATOM 1549 N N . LEU A 1 202 ? 1.964 -4.268 -17.795 1.00 85.56 202 LEU A N 1
ATOM 1550 C CA . LEU A 1 202 ? 1.335 -2.962 -18.010 1.00 85.56 202 LEU A CA 1
ATOM 1551 C C . LEU A 1 202 ? 2.326 -1.919 -18.556 1.00 85.56 202 LEU A C 1
ATOM 1553 O O . LEU A 1 202 ? 1.978 -1.060 -19.381 1.00 85.56 202 LEU A O 1
ATOM 1557 N N . ARG A 1 203 ? 3.583 -1.979 -18.106 1.00 83.88 203 ARG A N 1
ATOM 1558 C CA . ARG A 1 203 ? 4.682 -1.133 -18.601 1.00 83.88 203 ARG A CA 1
ATOM 1559 C C . ARG A 1 203 ? 5.499 -1.820 -19.696 1.00 83.88 203 ARG A C 1
ATOM 1561 O O . ARG A 1 203 ? 5.533 -3.043 -19.792 1.00 83.88 203 ARG A O 1
ATOM 1568 N N . LEU A 1 204 ? 6.178 -1.010 -20.511 1.00 84.88 204 LEU A N 1
ATOM 1569 C CA . LEU A 1 204 ? 7.143 -1.491 -21.506 1.00 84.88 204 LEU A CA 1
ATOM 1570 C C . LEU A 1 204 ? 8.321 -2.201 -20.826 1.00 84.88 204 LEU A C 1
ATOM 1572 O O . LEU A 1 204 ? 8.559 -2.036 -19.626 1.00 84.88 204 LEU A O 1
ATOM 1576 N N . ASP A 1 205 ? 9.056 -2.999 -21.588 1.00 82.19 205 ASP A N 1
ATOM 1577 C CA . ASP A 1 205 ? 10.257 -3.657 -21.080 1.00 82.19 205 ASP A CA 1
ATOM 1578 C C . ASP A 1 205 ? 11.360 -2.637 -20.778 1.00 82.19 205 ASP A C 1
ATOM 1580 O O . ASP A 1 205 ? 11.472 -1.594 -21.422 1.00 82.19 205 ASP A O 1
ATOM 1584 N N . GLY A 1 206 ? 12.133 -2.907 -19.724 1.00 82.94 206 GLY A N 1
ATOM 1585 C CA . GLY A 1 206 ? 13.117 -1.965 -19.182 1.00 82.94 206 GLY A CA 1
ATOM 1586 C C . GLY A 1 206 ? 12.533 -0.861 -18.288 1.00 82.94 206 GLY A C 1
ATOM 1587 O O . GLY A 1 206 ? 13.296 -0.075 -17.735 1.00 82.94 206 GLY A O 1
ATOM 1588 N N . VAL A 1 207 ? 11.212 -0.795 -18.093 1.00 89.44 207 VAL A N 1
ATOM 1589 C CA . VAL A 1 207 ? 10.569 0.120 -17.134 1.00 89.44 207 VAL A CA 1
ATOM 1590 C C . VAL A 1 207 ? 10.054 -0.686 -15.946 1.00 89.44 207 VAL A C 1
ATOM 1592 O O . VAL A 1 207 ? 9.298 -1.641 -16.122 1.00 89.44 207 VAL A O 1
ATOM 1595 N N . CYS A 1 208 ? 10.450 -0.287 -14.737 1.00 91.56 208 CYS A N 1
ATOM 1596 C CA . CYS A 1 208 ? 9.948 -0.892 -13.512 1.00 91.56 208 CYS A CA 1
ATOM 1597 C C . CYS A 1 208 ? 8.457 -0.586 -13.336 1.00 91.56 208 CYS A C 1
ATOM 1599 O O . CYS A 1 208 ? 7.960 0.497 -13.664 1.00 91.56 208 CYS A O 1
ATOM 1601 N N . GLU A 1 209 ? 7.753 -1.539 -12.755 1.00 91.44 209 GLU A N 1
ATOM 1602 C CA . GLU A 1 209 ? 6.351 -1.445 -12.417 1.00 91.44 209 GLU A CA 1
ATOM 1603 C C . GLU A 1 209 ? 6.168 -1.866 -10.967 1.00 91.44 209 GLU A C 1
ATOM 1605 O O . GLU A 1 209 ? 6.492 -2.999 -10.608 1.00 91.44 209 GLU A O 1
ATOM 1610 N N . ALA A 1 210 ? 5.583 -0.976 -10.162 1.00 92.12 210 ALA A N 1
ATOM 1611 C CA . ALA A 1 210 ? 5.323 -1.197 -8.747 1.00 92.12 210 ALA A CA 1
ATOM 1612 C C . ALA A 1 210 ? 4.198 -2.226 -8.539 1.00 92.12 210 ALA A C 1
ATOM 1614 O O . ALA A 1 210 ? 3.096 -1.903 -8.085 1.00 92.12 210 ALA A O 1
ATOM 1615 N N . SER A 1 211 ? 4.502 -3.470 -8.885 1.00 93.94 211 SER A N 1
ATOM 1616 C CA . SER A 1 211 ? 3.598 -4.600 -8.995 1.00 93.94 211 SER A CA 1
ATOM 1617 C C . SER A 1 211 ? 4.174 -5.808 -8.269 1.00 93.94 211 SER A C 1
ATOM 1619 O O . SER A 1 211 ? 5.386 -6.027 -8.262 1.00 93.94 211 SER A O 1
ATOM 1621 N N . CYS A 1 212 ? 3.293 -6.583 -7.647 1.00 95.88 212 CYS A N 1
ATOM 1622 C CA . CYS A 1 212 ? 3.655 -7.790 -6.923 1.00 95.88 212 CYS A CA 1
ATOM 1623 C C . CYS A 1 212 ? 3.123 -9.038 -7.624 1.00 95.88 212 CYS A C 1
ATOM 1625 O O . CYS A 1 212 ? 2.039 -8.981 -8.213 1.00 95.88 212 CYS A O 1
ATOM 1627 N N . PRO A 1 213 ? 3.850 -10.170 -7.546 1.00 95.62 213 PRO A N 1
ATOM 1628 C CA . PRO A 1 213 ? 3.336 -11.452 -8.002 1.00 95.62 213 PRO A CA 1
ATOM 1629 C C . PRO A 1 213 ? 1.994 -11.794 -7.355 1.00 95.62 213 PRO A C 1
ATOM 1631 O O . PRO A 1 213 ? 1.694 -11.373 -6.232 1.00 95.62 213 PRO A O 1
ATOM 1634 N N . VAL A 1 214 ? 1.212 -12.612 -8.059 1.00 92.00 214 VAL A N 1
ATOM 1635 C CA . VAL A 1 214 ? -0.091 -13.082 -7.583 1.00 92.00 214 VAL A CA 1
ATOM 1636 C C . VAL A 1 214 ? 0.040 -13.681 -6.185 1.00 92.00 214 VAL A C 1
ATOM 1638 O O . VAL A 1 214 ? 0.935 -14.474 -5.902 1.00 92.00 214 VAL A O 1
ATOM 1641 N N . GLY A 1 215 ? -0.881 -13.292 -5.308 1.00 90.56 215 GLY A N 1
ATOM 1642 C CA . GLY A 1 215 ? -0.934 -13.787 -3.940 1.00 90.56 215 GLY A CA 1
ATOM 1643 C C . GLY A 1 215 ? -0.052 -13.026 -2.957 1.00 90.56 215 GLY A C 1
ATOM 1644 O O . GLY A 1 215 ? -0.256 -13.223 -1.770 1.00 90.56 215 GLY A O 1
ATOM 1645 N N . GLN A 1 216 ? 0.820 -12.109 -3.384 1.00 95.38 216 GLN A N 1
ATOM 1646 C CA . GLN A 1 216 ? 1.660 -11.319 -2.473 1.00 95.38 216 GLN A CA 1
ATOM 1647 C C . GLN A 1 216 ? 1.005 -9.984 -2.066 1.00 95.38 216 GLN A C 1
ATOM 1649 O O . GLN A 1 216 ? 0.018 -9.546 -2.665 1.00 95.38 216 GLN A O 1
ATOM 1654 N N . ILE A 1 217 ? 1.533 -9.338 -1.020 1.00 95.25 217 ILE A N 1
ATOM 1655 C CA . ILE A 1 217 ? 1.100 -8.010 -0.548 1.00 95.25 217 ILE A CA 1
ATOM 1656 C C . ILE A 1 217 ? 2.196 -6.983 -0.822 1.00 95.25 217 ILE A C 1
ATOM 1658 O O . ILE A 1 217 ? 3.330 -7.150 -0.377 1.00 95.25 217 ILE A O 1
ATOM 1662 N N . LYS A 1 218 ? 1.841 -5.892 -1.508 1.00 94.75 218 LYS A N 1
ATOM 1663 C CA . LYS A 1 218 ? 2.722 -4.737 -1.720 1.00 94.75 218 LYS A CA 1
ATOM 1664 C C . LYS A 1 218 ? 2.743 -3.840 -0.483 1.00 94.75 218 LYS A C 1
ATOM 1666 O O . LYS A 1 218 ? 1.689 -3.361 -0.069 1.00 94.75 218 LYS A O 1
ATOM 1671 N N . LEU A 1 219 ? 3.928 -3.557 0.056 1.00 92.00 219 LEU A N 1
ATOM 1672 C CA . LEU A 1 219 ? 4.097 -2.682 1.229 1.00 92.00 219 LEU A CA 1
ATOM 1673 C C . LEU A 1 219 ? 4.759 -1.344 0.923 1.00 92.00 219 LEU A C 1
ATOM 1675 O O . LEU A 1 219 ? 4.544 -0.365 1.634 1.00 92.00 219 LEU A O 1
ATOM 1679 N N . GLY A 1 220 ? 5.563 -1.277 -0.131 1.00 91.12 220 GLY A N 1
ATOM 1680 C CA . GLY A 1 220 ? 6.283 -0.061 -0.466 1.00 91.12 220 GLY A CA 1
ATOM 1681 C C . GLY A 1 220 ? 6.888 -0.105 -1.851 1.00 91.12 220 GLY A C 1
ATOM 1682 O O . GLY A 1 220 ? 6.821 -1.113 -2.552 1.00 91.12 220 GLY A O 1
ATOM 1683 N N . MET A 1 221 ? 7.446 1.030 -2.245 1.00 92.69 221 MET A N 1
ATOM 1684 C CA . MET A 1 221 ? 7.985 1.260 -3.572 1.00 92.69 221 MET A CA 1
ATOM 1685 C C . MET A 1 221 ? 9.293 2.035 -3.480 1.00 92.69 221 MET A C 1
ATOM 1687 O O . MET A 1 221 ? 9.457 2.922 -2.633 1.00 92.69 221 MET A O 1
ATOM 1691 N N . GLN A 1 222 ? 10.223 1.749 -4.380 1.00 91.56 222 GLN A N 1
ATOM 1692 C CA . GLN A 1 222 ? 11.489 2.470 -4.442 1.00 91.56 222 GLN A CA 1
ATOM 1693 C C . GLN A 1 222 ? 11.913 2.747 -5.876 1.00 91.56 222 GLN A C 1
ATOM 1695 O O . GLN A 1 222 ? 11.562 2.016 -6.801 1.00 91.56 222 GLN A O 1
ATOM 1700 N N . ARG A 1 223 ? 12.729 3.791 -6.041 1.00 87.50 223 ARG A N 1
ATOM 1701 C CA . ARG A 1 223 ? 13.575 3.908 -7.229 1.00 87.50 223 ARG A CA 1
ATOM 1702 C C . ARG A 1 223 ? 14.541 2.736 -7.222 1.00 87.50 223 ARG A C 1
ATOM 1704 O O . ARG A 1 223 ? 15.376 2.636 -6.327 1.00 87.50 223 ARG A O 1
ATOM 1711 N N . GLY A 1 224 ? 14.335 1.848 -8.176 1.00 82.56 224 GLY A N 1
ATOM 1712 C CA . GLY A 1 224 ? 15.103 0.635 -8.320 1.00 82.56 224 GLY A CA 1
ATOM 1713 C C . GLY A 1 224 ? 16.251 0.767 -9.297 1.00 82.56 224 GLY A C 1
ATOM 1714 O O . GLY A 1 224 ? 16.734 1.854 -9.606 1.00 82.56 224 GLY A O 1
ATOM 1715 N N . SER A 1 225 ? 16.627 -0.386 -9.823 1.00 85.31 225 SER A N 1
ATOM 1716 C CA . SER A 1 225 ? 17.656 -0.543 -10.851 1.00 85.31 225 SER A CA 1
ATOM 1717 C C . SER A 1 225 ? 17.174 -0.208 -12.271 1.00 85.31 225 SER A C 1
ATOM 1719 O O . SER A 1 225 ? 17.994 -0.080 -13.179 1.00 85.31 225 SER A O 1
ATOM 1721 N N . CYS A 1 226 ? 15.865 -0.036 -12.482 1.00 87.31 226 CYS A N 1
ATOM 1722 C CA . CYS A 1 226 ? 15.331 0.329 -13.791 1.00 87.31 226 CYS A CA 1
ATOM 1723 C C . CYS A 1 226 ? 15.591 1.806 -14.150 1.00 87.31 226 CYS A C 1
ATOM 1725 O O . CYS A 1 226 ? 15.481 2.676 -13.284 1.00 87.31 226 CYS A O 1
ATOM 1727 N N . PRO A 1 227 ? 15.799 2.119 -15.445 1.00 86.44 227 PRO A N 1
ATOM 1728 C CA . PRO A 1 227 ? 15.870 3.490 -15.963 1.00 86.44 227 PRO A CA 1
ATOM 1729 C C . PRO A 1 227 ? 14.664 4.378 -15.622 1.00 86.44 227 PRO A C 1
ATOM 1731 O O . PRO A 1 227 ? 14.798 5.596 -15.513 1.00 86.44 227 PRO A O 1
ATOM 1734 N N . ALA A 1 228 ? 13.478 3.783 -15.482 1.00 88.19 228 ALA A N 1
ATOM 1735 C CA . ALA A 1 228 ? 12.246 4.482 -15.141 1.00 88.19 228 ALA A CA 1
ATOM 1736 C C . ALA A 1 228 ? 11.309 3.584 -14.324 1.00 88.19 228 ALA A C 1
ATOM 1738 O O . ALA A 1 228 ? 11.419 2.358 -14.364 1.00 88.19 228 ALA A O 1
ATOM 1739 N N . GLY A 1 229 ? 10.355 4.208 -13.629 1.00 88.81 229 GLY A N 1
ATOM 1740 C CA . GLY A 1 229 ? 9.379 3.524 -12.781 1.00 88.81 229 GLY A CA 1
ATOM 1741 C C . GLY A 1 229 ? 9.892 3.227 -11.372 1.00 88.81 229 GLY A C 1
ATOM 1742 O O . GLY A 1 229 ? 10.918 3.754 -10.937 1.00 88.81 229 GLY A O 1
ATOM 1743 N N . GLU A 1 230 ? 9.150 2.396 -10.645 1.00 91.88 230 GLU A N 1
ATOM 1744 C CA . GLU A 1 230 ? 9.478 1.983 -9.281 1.00 91.88 230 GLU A CA 1
ATOM 1745 C C . GLU A 1 230 ? 9.355 0.469 -9.113 1.00 91.88 230 GLU A C 1
ATOM 1747 O O . GLU A 1 230 ? 8.440 -0.144 -9.654 1.00 91.88 230 GLU A O 1
ATOM 1752 N N . GLU A 1 231 ? 10.261 -0.115 -8.333 1.00 93.81 231 GLU A N 1
ATOM 1753 C CA . GLU A 1 231 ? 10.153 -1.496 -7.855 1.00 93.81 231 GLU A CA 1
ATOM 1754 C C . GLU A 1 231 ? 9.132 -1.559 -6.713 1.00 93.81 231 GLU A C 1
ATOM 1756 O O . GLU A 1 231 ? 8.945 -0.577 -5.988 1.00 93.81 231 GLU A O 1
ATOM 1761 N N . ALA A 1 232 ? 8.511 -2.719 -6.509 1.00 94.81 232 ALA A N 1
ATOM 1762 C CA . ALA A 1 232 ? 7.618 -2.986 -5.386 1.00 94.81 232 ALA A CA 1
ATOM 1763 C C . ALA A 1 232 ? 8.267 -3.911 -4.353 1.00 94.81 232 ALA A C 1
ATOM 1765 O O . ALA A 1 232 ? 8.901 -4.902 -4.708 1.00 94.81 232 ALA A O 1
ATOM 1766 N N . TYR A 1 233 ? 8.075 -3.607 -3.070 1.00 95.19 233 TYR A N 1
ATOM 1767 C CA . TYR A 1 233 ? 8.411 -4.509 -1.975 1.00 95.19 233 TYR A CA 1
ATOM 1768 C C . TYR A 1 233 ? 7.203 -5.387 -1.679 1.00 95.19 233 TYR A C 1
ATOM 1770 O O . TYR A 1 233 ? 6.166 -4.886 -1.228 1.00 95.19 233 TYR A O 1
ATOM 1778 N N . CYS A 1 234 ? 7.334 -6.675 -1.975 1.00 96.31 234 CYS A N 1
ATOM 1779 C CA . CYS A 1 234 ? 6.240 -7.635 -1.963 1.00 96.31 234 CYS A CA 1
ATOM 1780 C C . CYS A 1 234 ? 6.502 -8.720 -0.932 1.00 96.31 234 CYS A C 1
ATOM 1782 O O . CYS A 1 234 ? 7.609 -9.251 -0.887 1.00 96.31 234 CYS A O 1
ATOM 1784 N N . CYS A 1 235 ? 5.492 -9.049 -0.134 1.00 95.38 235 CYS A N 1
ATOM 1785 C CA . CYS A 1 235 ? 5.554 -10.076 0.899 1.00 95.38 235 CYS A CA 1
ATOM 1786 C C . CYS A 1 235 ? 4.659 -11.259 0.551 1.00 95.38 235 CYS A C 1
ATOM 1788 O O . CYS A 1 235 ? 3.488 -11.079 0.211 1.00 95.38 235 CYS A O 1
ATOM 1790 N N . GLU A 1 236 ? 5.215 -12.462 0.652 1.00 94.38 236 GLU A N 1
ATOM 1791 C CA . GLU A 1 236 ? 4.508 -13.719 0.392 1.00 94.38 236 GLU A CA 1
ATOM 1792 C C . GLU A 1 236 ? 3.798 -14.264 1.637 1.00 94.38 236 GLU A C 1
ATOM 1794 O O . GLU A 1 236 ? 2.852 -15.040 1.518 1.00 94.38 236 GLU A O 1
ATOM 1799 N N . GLY A 1 237 ? 4.206 -13.816 2.827 1.00 91.38 237 GLY A N 1
ATOM 1800 C CA . GLY A 1 237 ? 3.776 -14.419 4.081 1.00 91.38 237 GLY A CA 1
ATOM 1801 C C . GLY A 1 237 ? 4.513 -15.733 4.361 1.00 91.38 237 GLY A C 1
ATOM 1802 O O . GLY A 1 237 ? 5.345 -16.172 3.558 1.00 91.38 237 GLY A O 1
ATOM 1803 N N . PRO A 1 238 ? 4.254 -16.373 5.513 1.00 86.12 238 PRO A N 1
ATOM 1804 C CA . PRO A 1 238 ? 4.872 -17.646 5.844 1.00 86.12 238 PRO A CA 1
ATOM 1805 C C . PRO A 1 238 ? 4.418 -18.727 4.852 1.00 86.12 238 PRO A C 1
ATOM 1807 O O . PRO A 1 238 ? 3.313 -18.634 4.310 1.00 86.12 238 PRO A O 1
ATOM 1810 N N . PRO A 1 239 ? 5.226 -19.782 4.637 1.00 77.94 239 PRO A N 1
ATOM 1811 C CA . PRO A 1 239 ? 4.814 -20.909 3.815 1.00 77.94 239 PRO A CA 1
ATOM 1812 C C . PRO A 1 239 ? 3.467 -21.441 4.301 1.00 77.94 239 PRO A C 1
ATOM 1814 O O . PRO A 1 239 ? 3.278 -21.663 5.502 1.00 77.94 239 PRO A O 1
ATOM 1817 N N . ARG A 1 240 ? 2.530 -21.660 3.373 1.00 69.12 240 ARG A N 1
ATOM 1818 C CA . ARG A 1 240 ? 1.266 -22.306 3.723 1.00 69.12 240 ARG A CA 1
ATOM 1819 C C . ARG A 1 240 ? 1.566 -23.685 4.318 1.00 69.12 240 ARG A C 1
ATOM 1821 O O . ARG A 1 240 ? 2.351 -24.424 3.720 1.00 69.12 240 ARG A O 1
ATOM 1828 N N . PRO A 1 241 ? 0.959 -24.056 5.459 1.00 63.06 241 PRO A N 1
ATOM 1829 C CA . PRO A 1 241 ? 1.068 -25.419 5.946 1.00 63.06 241 PRO A CA 1
ATOM 1830 C C . PRO A 1 241 ? 0.534 -26.355 4.859 1.00 63.06 241 PRO A C 1
ATOM 1832 O O . PRO A 1 241 ? -0.560 -26.143 4.332 1.00 63.06 241 PRO A O 1
ATOM 1835 N N . SER A 1 242 ? 1.335 -27.354 4.486 1.00 49.53 242 SER A N 1
ATOM 1836 C CA . SER A 1 242 ? 0.957 -28.359 3.494 1.00 49.53 242 SER A CA 1
ATOM 1837 C C . SER A 1 242 ? -0.398 -28.963 3.875 1.00 49.53 242 SER A C 1
ATOM 1839 O O . SER A 1 242 ? -0.593 -29.265 5.058 1.00 49.53 242 SER A O 1
ATOM 1841 N N . PRO A 1 243 ? -1.333 -29.164 2.927 1.00 58.06 243 PRO A N 1
ATOM 1842 C CA . PRO A 1 243 ? -2.583 -29.838 3.241 1.00 58.06 243 PRO A CA 1
ATOM 1843 C C . PRO A 1 243 ? -2.245 -31.209 3.828 1.00 58.06 243 PRO A C 1
ATOM 1845 O O . PRO A 1 243 ? -1.554 -32.011 3.198 1.00 58.06 243 PRO A O 1
ATOM 1848 N N . THR A 1 244 ? -2.683 -31.462 5.061 1.00 53.69 244 THR A N 1
ATOM 1849 C CA . THR A 1 244 ? -2.584 -32.795 5.654 1.00 53.69 244 THR A CA 1
ATOM 1850 C C . THR A 1 244 ? -3.313 -33.755 4.712 1.00 53.69 244 THR A C 1
ATOM 1852 O O . THR A 1 244 ? -4.450 -33.450 4.336 1.00 53.69 244 THR A O 1
ATOM 1855 N N . PRO A 1 245 ? -2.698 -34.871 4.275 1.00 55.44 245 PRO A N 1
ATOM 1856 C CA . PRO A 1 245 ? -3.399 -35.840 3.446 1.00 55.44 245 PRO A CA 1
ATOM 1857 C C . PRO A 1 245 ? -4.674 -36.252 4.181 1.00 55.44 245 PRO A C 1
ATOM 1859 O O . PRO A 1 245 ? -4.617 -36.689 5.332 1.00 55.44 245 PRO A O 1
ATOM 1862 N N . SER A 1 246 ? -5.828 -36.039 3.540 1.00 55.22 246 SER A N 1
ATOM 1863 C CA . SER A 1 246 ? -7.105 -36.488 4.094 1.00 55.22 246 SER A CA 1
ATOM 1864 C C . SER A 1 246 ? -7.000 -37.983 4.396 1.00 55.22 246 SER A C 1
ATOM 1866 O O . SER A 1 246 ? -6.477 -38.718 3.551 1.00 55.22 246 SER A O 1
ATOM 1868 N N . PRO A 1 247 ? -7.460 -38.453 5.570 1.00 61.41 247 PRO A N 1
ATOM 1869 C CA . PRO A 1 247 ? -7.526 -39.880 5.832 1.00 61.41 247 PRO A CA 1
ATOM 1870 C C . PRO A 1 247 ? -8.353 -40.519 4.718 1.00 61.41 247 PRO A C 1
ATOM 1872 O O . PRO A 1 247 ? -9.487 -40.111 4.461 1.00 61.41 247 PRO A O 1
ATOM 1875 N N . SER A 1 248 ? -7.739 -41.470 4.013 1.00 63.09 248 SER A N 1
ATOM 1876 C CA . SER A 1 248 ? -8.388 -42.215 2.938 1.00 63.09 248 SER A CA 1
ATOM 1877 C C . SER A 1 248 ? -9.711 -42.781 3.471 1.00 63.09 248 SER A C 1
ATOM 1879 O O . SER A 1 248 ? -9.698 -43.356 4.567 1.00 63.09 248 SER A O 1
ATOM 1881 N N . PRO A 1 249 ? -10.849 -42.601 2.774 1.00 65.88 249 PRO A N 1
ATOM 1882 C CA . PRO A 1 249 ? -12.125 -43.118 3.245 1.00 65.88 249 PRO A CA 1
ATOM 1883 C C . PRO A 1 249 ? -11.992 -44.624 3.470 1.00 65.88 249 PRO A C 1
ATOM 1885 O O . PRO A 1 249 ? -11.566 -45.362 2.579 1.00 65.88 249 PRO A O 1
ATOM 1888 N N . SER A 1 250 ? -12.297 -45.069 4.690 1.00 67.50 250 SER A N 1
ATOM 1889 C CA . SER A 1 250 ? -12.285 -46.488 5.029 1.00 67.50 250 SER A CA 1
ATOM 1890 C C . SER A 1 250 ? -13.207 -47.241 4.063 1.00 67.50 250 SER A C 1
ATOM 1892 O O . SER A 1 250 ? -14.292 -46.736 3.758 1.00 67.50 250 SER A O 1
ATOM 1894 N N . PRO A 1 251 ? -12.797 -48.419 3.556 1.00 73.31 251 PRO A N 1
ATOM 1895 C CA . PRO A 1 251 ? -13.635 -49.188 2.652 1.00 73.31 251 PRO A CA 1
ATOM 1896 C C . PRO A 1 251 ? -14.984 -49.485 3.325 1.00 73.31 251 PRO A C 1
ATOM 1898 O O . PRO A 1 251 ? -15.013 -49.756 4.531 1.00 73.31 251 PRO A O 1
ATOM 1901 N N . PRO A 1 252 ? -16.100 -49.405 2.579 1.00 71.81 252 PRO A N 1
ATOM 1902 C CA . PRO A 1 252 ? -17.417 -49.679 3.132 1.00 71.81 252 PRO A CA 1
ATOM 1903 C C . PRO A 1 252 ? -17.458 -51.096 3.725 1.00 71.81 252 PRO A C 1
ATOM 1905 O O . PRO A 1 252 ? -16.836 -52.007 3.170 1.00 71.81 252 PRO A O 1
ATOM 1908 N N . PRO A 1 253 ? -18.168 -51.300 4.849 1.00 72.88 253 PRO A N 1
ATOM 1909 C CA . PRO A 1 253 ? -18.281 -52.612 5.467 1.00 72.88 253 PRO A CA 1
ATOM 1910 C C . PRO A 1 253 ? -18.904 -53.607 4.486 1.00 72.88 253 PRO A C 1
ATOM 1912 O O . PRO A 1 253 ? -19.905 -53.309 3.829 1.00 72.88 253 PRO A O 1
ATOM 1915 N N . SER A 1 254 ? -18.292 -54.788 4.388 1.00 75.25 254 SER A N 1
ATOM 1916 C CA . SER A 1 254 ? -18.763 -55.878 3.538 1.00 75.25 254 SER A CA 1
ATOM 1917 C C . SER A 1 254 ? -20.224 -56.227 3.854 1.00 75.25 254 SER A C 1
ATOM 1919 O O . SER A 1 254 ? -20.591 -56.274 5.033 1.00 75.25 254 SER A O 1
ATOM 1921 N N . PRO A 1 255 ? -21.063 -56.492 2.837 1.00 76.31 255 PRO A N 1
ATOM 1922 C CA . PRO A 1 255 ? -22.456 -56.852 3.060 1.00 76.31 255 PRO A CA 1
ATOM 1923 C C . PRO A 1 255 ? -22.565 -58.158 3.867 1.00 76.31 255 PRO A C 1
ATOM 1925 O O . PRO A 1 255 ? -21.747 -59.066 3.681 1.00 76.31 255 PRO A O 1
ATOM 1928 N N . PRO A 1 256 ? -23.567 -58.275 4.759 1.00 76.25 256 PRO A N 1
ATOM 1929 C CA . PRO A 1 256 ? -23.795 -59.497 5.516 1.00 76.25 256 PRO A CA 1
ATOM 1930 C C . PRO A 1 256 ? -24.205 -60.651 4.583 1.00 76.25 256 PRO A C 1
ATOM 1932 O O . PRO A 1 256 ? -24.866 -60.418 3.565 1.00 76.25 256 PRO A O 1
ATOM 1935 N N . PRO A 1 257 ? -23.836 -61.900 4.915 1.00 72.44 257 PRO A N 1
ATOM 1936 C CA . PRO A 1 257 ? -24.196 -63.060 4.111 1.00 72.44 257 PRO A CA 1
ATOM 1937 C C . PRO A 1 257 ? -25.722 -63.271 4.077 1.00 72.44 257 PRO A C 1
ATOM 1939 O O . PRO A 1 257 ? -26.407 -62.984 5.064 1.00 72.44 257 PRO A O 1
ATOM 1942 N N . PRO A 1 258 ? -26.270 -63.787 2.961 1.00 65.62 258 PRO A N 1
ATOM 1943 C CA . PRO A 1 258 ? -27.700 -64.020 2.820 1.00 65.62 258 PRO A CA 1
ATOM 1944 C C . PRO A 1 258 ? -28.195 -65.083 3.810 1.00 65.62 258 PRO A C 1
ATOM 1946 O O . PRO A 1 258 ? -27.710 -66.214 3.846 1.00 65.62 258 PRO A O 1
ATOM 1949 N N . SER A 1 259 ? -29.194 -64.695 4.602 1.00 64.19 259 SER A N 1
ATOM 1950 C CA . SER A 1 259 ? -29.975 -65.571 5.472 1.00 64.19 259 SER A CA 1
ATOM 1951 C C . SER A 1 259 ? -30.972 -66.368 4.626 1.00 64.19 259 SER A C 1
ATOM 1953 O O . SER A 1 259 ? -31.918 -65.802 4.079 1.00 64.19 259 SER A O 1
ATOM 1955 N N . PHE A 1 260 ? -30.762 -67.679 4.501 1.00 58.69 260 PHE A N 1
ATOM 1956 C CA . PHE A 1 260 ? -31.748 -68.595 3.929 1.00 58.69 260 PHE A CA 1
ATOM 1957 C C . PHE A 1 260 ? -32.697 -69.065 5.039 1.00 58.69 260 PHE A C 1
ATOM 1959 O O . PHE A 1 260 ? -32.331 -69.887 5.878 1.00 58.69 260 PHE A O 1
ATOM 1966 N N . GLY A 1 261 ? -33.916 -68.522 5.053 1.00 55.12 261 GLY A N 1
ATOM 1967 C CA . GLY A 1 261 ? -35.009 -69.008 5.897 1.00 55.12 261 GLY A CA 1
ATOM 1968 C C . GLY A 1 261 ? -35.708 -70.236 5.286 1.00 55.12 261 GLY A C 1
ATOM 1969 O O . GLY A 1 261 ? -35.741 -70.368 4.061 1.00 55.12 261 GLY A O 1
ATOM 1970 N N . PRO A 1 262 ? -36.291 -71.137 6.101 1.00 58.59 262 PRO A N 1
ATOM 1971 C CA . PRO A 1 262 ? -36.962 -72.332 5.610 1.00 58.59 262 PRO A CA 1
ATOM 1972 C C . PRO A 1 262 ? -38.434 -72.030 5.298 1.00 58.59 262 PRO A C 1
ATOM 1974 O O . PRO A 1 262 ? -39.258 -71.885 6.198 1.00 58.59 262 PRO A O 1
ATOM 1977 N N . GLN A 1 263 ? -38.795 -71.993 4.020 1.00 51.88 263 GLN A N 1
ATOM 1978 C CA . GLN A 1 263 ? -40.180 -72.188 3.599 1.00 51.88 263 GLN A CA 1
ATOM 1979 C C . GLN A 1 263 ? -40.202 -73.096 2.383 1.00 51.88 263 GLN A C 1
ATOM 1981 O O . GLN A 1 263 ? -39.782 -72.689 1.311 1.00 51.88 263 GLN A O 1
ATOM 1986 N N . LEU A 1 264 ? -40.700 -74.317 2.572 1.00 45.62 264 LEU A N 1
ATOM 1987 C CA . LEU A 1 264 ? -41.402 -75.095 1.553 1.00 45.62 264 LEU A CA 1
ATOM 1988 C C . LEU A 1 264 ? -42.117 -76.249 2.268 1.00 45.62 264 LEU A C 1
ATOM 1990 O O . LEU A 1 264 ? -41.592 -77.349 2.433 1.00 45.62 264 LEU A O 1
ATOM 1994 N N . ARG A 1 265 ? -43.336 -75.969 2.732 1.00 47.22 265 ARG A N 1
ATOM 1995 C CA . ARG A 1 265 ? -44.376 -76.980 2.908 1.00 47.22 265 ARG A CA 1
ATOM 1996 C C . ARG A 1 265 ? -45.621 -76.497 2.177 1.00 47.22 265 ARG A C 1
ATOM 1998 O O . ARG A 1 265 ? -46.016 -75.350 2.331 1.00 47.22 265 ARG A O 1
ATOM 2005 N N . GLU A 1 266 ? -46.180 -77.437 1.423 1.00 47.91 266 GLU A N 1
ATOM 2006 C CA . GLU A 1 266 ? -47.570 -77.504 0.970 1.00 47.91 266 GLU A CA 1
ATOM 2007 C C . GLU A 1 266 ? -48.016 -76.502 -0.096 1.00 47.91 266 GLU A C 1
ATOM 2009 O O . GLU A 1 266 ? -48.569 -75.464 0.217 1.00 47.91 266 GLU A O 1
ATOM 2014 N N . PHE A 1 267 ? -47.890 -76.898 -1.367 1.00 47.59 267 PHE A N 1
ATOM 2015 C CA . PHE A 1 267 ? -48.911 -76.645 -2.395 1.00 47.59 267 PHE A CA 1
ATOM 2016 C C . PHE A 1 267 ? -48.779 -77.682 -3.520 1.00 47.59 267 PHE A C 1
ATOM 2018 O O . PHE A 1 267 ? -48.235 -77.401 -4.579 1.00 47.59 267 PHE A O 1
ATOM 2025 N N . GLN A 1 268 ? -49.280 -78.899 -3.296 1.00 47.97 268 GLN A N 1
ATOM 2026 C CA . GLN A 1 268 ? -49.729 -79.779 -4.382 1.00 47.97 268 GLN A CA 1
ATOM 2027 C C . GLN A 1 268 ? -50.969 -80.547 -3.917 1.00 47.97 268 GLN A C 1
ATOM 2029 O O . GLN A 1 268 ? -50.919 -81.715 -3.549 1.00 47.97 268 GLN A O 1
ATOM 2034 N N . LEU A 1 269 ? -52.099 -79.847 -3.936 1.00 49.47 269 LEU A N 1
ATOM 2035 C CA . LEU A 1 269 ? -53.414 -80.453 -4.083 1.00 49.47 269 LEU A CA 1
ATOM 2036 C C . LEU A 1 269 ? -54.015 -79.845 -5.347 1.00 49.47 269 LEU A C 1
ATOM 2038 O O . LEU A 1 269 ? -54.179 -78.628 -5.408 1.00 49.47 269 LEU A O 1
ATOM 2042 N N . ASN A 1 270 ? -54.259 -80.714 -6.330 1.00 44.88 270 ASN A N 1
ATOM 2043 C CA . ASN A 1 270 ? -55.175 -80.607 -7.474 1.00 44.88 270 ASN A CA 1
ATOM 2044 C C . ASN A 1 270 ? -54.501 -81.048 -8.774 1.00 44.88 270 ASN A C 1
ATOM 2046 O O . ASN A 1 270 ? -53.933 -80.234 -9.492 1.00 44.88 270 ASN A O 1
ATOM 2050 N N . LEU A 1 271 ? -54.644 -82.333 -9.100 1.00 47.41 271 LEU A N 1
ATOM 2051 C CA . LEU A 1 271 ? -55.139 -82.737 -10.415 1.00 47.41 271 LEU A CA 1
ATOM 2052 C C . LEU A 1 271 ? -55.737 -84.149 -10.286 1.00 47.41 271 LEU A C 1
ATOM 2054 O O . LEU A 1 271 ? -55.019 -85.127 -10.101 1.00 47.41 271 LEU A O 1
ATOM 2058 N N . GLN A 1 272 ? -57.067 -84.222 -10.314 1.00 52.66 272 GLN A N 1
ATOM 2059 C CA . GLN A 1 272 ? -57.809 -85.438 -10.636 1.00 52.66 272 GLN A CA 1
ATOM 2060 C C . GLN A 1 272 ? -57.870 -85.551 -12.162 1.00 52.66 272 GLN A C 1
ATOM 2062 O O . GLN A 1 272 ? -58.316 -84.597 -12.803 1.00 52.66 272 GLN A O 1
ATOM 2067 N N . LEU A 1 273 ? -57.431 -86.691 -12.701 1.00 43.66 273 LEU A N 1
ATOM 2068 C CA . LEU A 1 273 ? -58.089 -87.513 -13.730 1.00 43.66 273 LEU A CA 1
ATOM 2069 C C . LEU A 1 273 ? -57.267 -88.788 -13.946 1.00 43.66 273 LEU A C 1
ATOM 2071 O O . LEU A 1 273 ? -56.041 -88.664 -14.156 1.00 43.66 273 LEU A O 1
#

Sequence (273 aa):
MRTLVPILLIIHYVLSATVPFPATLNQRSLDHLTVENTCRWTNCDEPCPTGFSMVSRQGGAKHEMLWDHNHCGDKGMQYFCCPDNADRPLCNWRGHNNSGKCKAGCKKGEVEVGTLRTGCKTGFQSACCTLVTAVEAYGEYPRSRDRSSHAACPRSHPRFLFAASAGFGGEMKCDSGAKSFCCTSEVRPFTNCKWHQKATHLRLDGVCEASCPVGQIKLGMQRGSCPAGEEAYCCEGPPRPSPTPSPSPSPPPSPPPPSFGPQLREFQLNLQL

Foldseek 3Di:
DDDDDDDDDDPPDPPPPPDDAPDDDDVVLLVPDALQQAKFKAFFPDADPPQKHFAAAPPDPVRHTAWFCQFLVPRHIITTIGGPPFDHWHKHWPQDDQVLDGDEDDDRQWFFRFWESVSHPHDTTTTITHDTSNHVLRRFWDKDQDQAAEDQDDPQFRAWQDWAQPFGGNGDGRPHYTITTGGNDDRQNSPPKDKAQDQDPSDDPLAGGQHDHPQWHWGTWHDDPGPYGIITTTGNGDPDDDPDPDDDPDPPDDDDDDDDDDDDDDDDDDDDD

Radius of gyration: 31.0 Å; chains: 1; bounding box: 93×115×84 Å

Organism: NCBI:txid798071

pLDDT: mean 80.17, std 18.01, range [33.44, 97.62]

Secondary structure (DSSP, 8-state):
---PPP-------------PPS-PPPHHHHTT--GGGS-EEPPTTPPPPTTEEEPBBTTSSTT-B-EE-TTTTTS--EEEEEETTSPPPPEEEES--TTSB----PPTTEEEEEEE-TT-SBS-EEEEEE--HHHHGGGG--EEE-SSSBPPPPTTS-EEEEEESSBSTTPPPPSSSBEEEEESS--GGG-SEEEES-SSSSSPTTB------TT-EEEEEE--SSSBS-EEEEE--SPPPPPPPPPPPPPPPPPPPP---------------